Protein AF-A0AAV5RR58-F1 (afdb_monomer_lite)

Structure (mmCIF, N/CA/C/O backbone):
data_AF-A0AAV5RR58-F1
#
_entry.id   AF-A0AAV5RR58-F1
#
loop_
_atom_site.group_PDB
_atom_site.id
_atom_site.type_symbol
_atom_site.label_atom_id
_atom_site.label_alt_id
_atom_site.label_comp_id
_atom_site.label_asym_id
_atom_site.label_entity_id
_atom_site.label_seq_id
_atom_site.pdbx_PDB_ins_code
_atom_site.Cartn_x
_atom_site.Cartn_y
_atom_site.Cartn_z
_atom_site.occupancy
_atom_site.B_iso_or_equiv
_atom_site.auth_seq_id
_atom_site.auth_comp_id
_atom_site.auth_asym_id
_atom_site.auth_atom_id
_atom_site.pdbx_PDB_model_num
ATOM 1 N N . MET A 1 1 ? -20.859 5.911 73.378 1.00 44.25 1 MET A N 1
ATOM 2 C CA . MET A 1 1 ? -20.293 7.159 73.924 1.00 44.25 1 MET A CA 1
ATOM 3 C C . MET A 1 1 ? -18.840 6.902 74.269 1.00 44.25 1 MET A C 1
ATOM 5 O O . MET A 1 1 ? -18.623 6.194 75.236 1.00 44.25 1 MET A O 1
ATOM 9 N N . THR A 1 2 ? -17.913 7.385 73.439 1.00 45.56 2 THR A N 1
ATOM 10 C CA . THR A 1 2 ? -16.681 8.125 73.790 1.00 45.56 2 THR A CA 1
ATOM 11 C C . THR A 1 2 ? -15.851 8.282 72.516 1.00 45.56 2 THR A C 1
ATOM 13 O O . THR A 1 2 ? -15.498 7.319 71.843 1.00 45.56 2 THR A O 1
ATOM 16 N N . GLU A 1 3 ? -15.641 9.543 72.152 1.00 48.25 3 GLU A N 1
ATOM 17 C CA . GLU A 1 3 ? -14.734 10.018 71.114 1.00 48.25 3 GLU A CA 1
ATOM 18 C C . GLU A 1 3 ? -13.276 9.755 71.507 1.00 48.25 3 GLU A C 1
ATOM 20 O O . GLU A 1 3 ? -12.950 9.772 72.692 1.00 48.25 3 GLU A O 1
ATOM 25 N N . SER A 1 4 ? -12.381 9.644 70.523 1.00 57.78 4 SER A N 1
ATOM 26 C CA . SER A 1 4 ? -11.040 10.241 70.612 1.00 57.78 4 SER A CA 1
ATOM 27 C C . SER A 1 4 ? -10.448 10.442 69.218 1.00 57.78 4 SER A C 1
ATOM 29 O O . SER A 1 4 ? -10.191 9.502 68.471 1.00 57.78 4 SER A O 1
ATOM 31 N N . ARG A 1 5 ? -10.293 11.725 68.881 1.00 56.53 5 ARG A N 1
ATOM 32 C CA . ARG A 1 5 ? -9.492 12.288 67.791 1.00 56.53 5 ARG A CA 1
ATOM 33 C C . ARG A 1 5 ? -8.022 12.262 68.200 1.00 56.53 5 ARG A C 1
ATOM 35 O O . ARG A 1 5 ? -7.725 12.710 69.300 1.00 56.53 5 ARG A O 1
ATOM 42 N N . GLU A 1 6 ? -7.124 11.985 67.260 1.00 62.94 6 GLU A N 1
ATOM 43 C CA . GLU A 1 6 ? -5.776 12.559 67.295 1.00 62.94 6 GLU A CA 1
ATOM 44 C C . GLU A 1 6 ? -5.417 13.190 65.943 1.00 62.94 6 GLU A C 1
ATOM 46 O O . GLU A 1 6 ? -5.554 12.599 64.873 1.00 62.94 6 GLU A O 1
ATOM 51 N N . ARG A 1 7 ? -5.015 14.460 66.033 1.00 61.75 7 ARG A N 1
ATOM 52 C CA . ARG A 1 7 ? -4.395 15.300 65.007 1.00 61.75 7 ARG A CA 1
ATOM 53 C C . ARG A 1 7 ? -2.938 15.497 65.423 1.00 61.75 7 ARG A C 1
ATOM 55 O O . ARG A 1 7 ? -2.721 15.819 66.585 1.00 61.75 7 ARG A O 1
ATOM 62 N N . SER A 1 8 ? -2.002 15.473 64.477 1.00 52.66 8 SER A N 1
ATOM 63 C CA . SER A 1 8 ? -0.760 16.281 64.457 1.00 52.66 8 SER A CA 1
ATOM 64 C C . SER A 1 8 ? 0.171 15.762 63.353 1.00 52.66 8 SER A C 1
ATOM 66 O O . SER A 1 8 ? 0.048 14.622 62.929 1.00 52.66 8 SER A O 1
ATOM 68 N N . SER A 1 9 ? 1.189 16.469 62.872 1.00 55.12 9 SER A N 1
ATOM 69 C CA . SER A 1 9 ? 1.336 17.840 62.371 1.00 55.12 9 SER A CA 1
ATOM 70 C C . SER A 1 9 ? 2.718 17.881 61.697 1.00 55.12 9 SER A C 1
ATOM 72 O O . SER A 1 9 ? 3.673 17.396 62.292 1.00 55.12 9 SER A O 1
ATOM 74 N N . THR A 1 10 ? 2.808 18.474 60.502 1.00 48.25 10 THR A N 1
ATOM 75 C CA . THR A 1 10 ? 3.939 19.260 59.943 1.00 48.25 10 THR A CA 1
ATOM 76 C C . THR A 1 10 ? 5.404 18.857 60.200 1.00 48.25 10 THR A C 1
ATOM 78 O O . THR A 1 10 ? 5.875 18.924 61.333 1.00 48.25 10 THR A O 1
ATOM 81 N N . ARG A 1 11 ? 6.195 18.772 59.114 1.00 55.69 11 ARG A N 1
ATOM 82 C CA . ARG A 1 11 ? 7.375 19.649 58.940 1.00 55.69 11 ARG A CA 1
ATOM 83 C C . ARG A 1 11 ? 7.891 19.689 57.497 1.00 55.69 11 ARG A C 1
ATOM 85 O O . ARG A 1 11 ? 8.301 18.679 56.938 1.00 55.69 11 ARG A O 1
ATOM 92 N N . GLU A 1 12 ? 7.878 20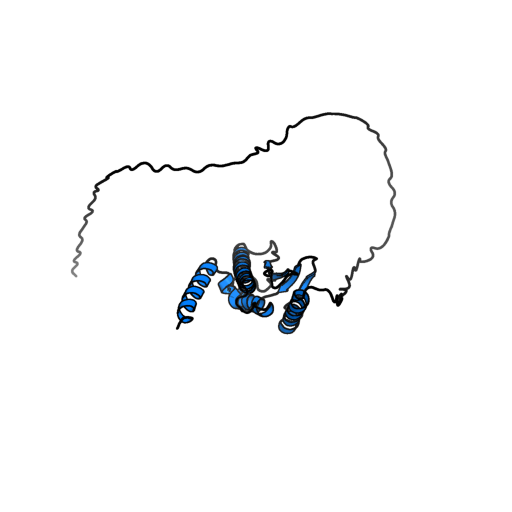.896 56.940 1.00 48.75 12 GLU A N 1
ATOM 93 C CA . GLU A 1 12 ? 8.693 21.328 55.806 1.00 48.75 12 GLU A CA 1
ATOM 94 C C . GLU A 1 12 ? 10.158 21.488 56.242 1.00 48.75 12 GLU A C 1
ATOM 96 O O . GLU A 1 12 ? 10.424 21.951 57.353 1.00 48.75 12 GLU A O 1
ATOM 101 N N . SER A 1 13 ? 11.090 21.178 55.336 1.00 55.53 13 SER A N 1
ATOM 102 C CA . SER A 1 13 ? 12.500 21.569 55.431 1.00 55.53 13 SER A CA 1
ATOM 103 C C . SER A 1 13 ? 13.017 21.939 54.042 1.00 55.53 13 SER A C 1
ATOM 105 O O . SER A 1 13 ? 13.174 21.096 53.163 1.00 55.53 13 SER A O 1
ATOM 107 N N . SER A 1 14 ? 13.260 23.231 53.872 1.00 52.03 14 SER A N 1
ATOM 108 C CA . SER A 1 14 ? 13.894 23.919 52.748 1.00 52.03 14 SER A CA 1
ATOM 109 C C . SER A 1 14 ? 15.436 23.904 52.820 1.00 52.03 14 SER A C 1
ATOM 111 O O . SER A 1 14 ? 16.006 23.556 53.850 1.00 52.03 14 SER A O 1
ATOM 113 N N . THR A 1 15 ? 16.071 24.446 51.764 1.00 47.41 15 THR A N 1
ATOM 114 C CA . THR A 1 15 ? 17.493 24.861 51.563 1.00 47.41 15 THR A CA 1
ATOM 115 C C . THR A 1 15 ? 18.412 23.806 50.913 1.00 47.41 15 THR A C 1
ATOM 117 O O . THR A 1 15 ? 18.610 22.727 51.448 1.00 47.41 15 THR A O 1
ATOM 120 N N . ALA A 1 16 ? 18.823 23.939 49.641 1.00 46.31 16 ALA A N 1
ATOM 121 C CA . ALA A 1 16 ? 19.716 24.913 48.977 1.00 46.31 16 ALA A CA 1
ATOM 122 C C . ALA A 1 16 ? 21.210 24.717 49.303 1.00 46.31 16 ALA A C 1
ATOM 124 O O . ALA A 1 16 ? 21.624 25.093 50.392 1.00 46.31 16 ALA A O 1
ATOM 125 N N . ASN A 1 17 ? 22.030 24.239 48.343 1.00 40.16 17 ASN A N 1
ATOM 126 C CA . ASN A 1 17 ? 23.371 24.802 48.095 1.00 40.16 17 ASN A CA 1
ATOM 127 C C . ASN A 1 17 ? 24.117 24.254 46.855 1.00 40.16 17 ASN A C 1
ATOM 129 O O . ASN A 1 17 ? 24.050 23.070 46.544 1.00 40.16 17 ASN A O 1
ATOM 133 N N . ARG A 1 18 ? 24.977 25.140 46.328 1.00 48.28 18 ARG A N 1
ATOM 134 C CA . ARG A 1 18 ? 26.243 24.938 45.588 1.00 48.28 18 ARG A CA 1
ATOM 135 C C . ARG A 1 18 ? 26.245 24.793 44.062 1.00 48.28 18 ARG A C 1
ATOM 137 O O . ARG A 1 18 ? 26.357 23.720 43.484 1.00 48.28 18 ARG A O 1
ATOM 144 N N . GLN A 1 19 ? 26.351 25.978 43.456 1.00 48.28 19 GLN A N 1
ATOM 145 C CA . GLN A 1 19 ? 27.223 26.294 42.322 1.00 48.28 19 GLN A CA 1
ATOM 146 C C . GLN A 1 19 ? 28.625 25.663 42.445 1.00 48.28 19 GLN A C 1
ATOM 148 O O . GLN A 1 19 ? 29.231 25.722 43.519 1.00 48.28 19 GLN A O 1
ATOM 153 N N . ARG A 1 20 ? 29.201 25.227 41.315 1.00 53.69 20 ARG A N 1
ATOM 154 C CA . ARG A 1 20 ? 30.604 25.515 40.970 1.00 53.69 20 ARG A CA 1
ATOM 155 C C . ARG A 1 20 ? 30.875 25.371 39.467 1.00 53.69 20 ARG A C 1
ATOM 157 O O . ARG A 1 20 ? 30.468 24.419 38.817 1.00 53.69 20 ARG A O 1
ATOM 164 N N . SER A 1 21 ? 31.560 26.393 38.981 1.00 50.38 21 SER A N 1
ATOM 165 C CA . SER A 1 21 ? 32.119 26.686 37.663 1.00 50.38 21 SER A CA 1
ATOM 166 C C . SER A 1 21 ? 33.234 25.737 37.209 1.00 50.38 21 SER A C 1
ATOM 168 O O . SER A 1 21 ? 34.009 25.279 38.046 1.00 50.38 21 SER A O 1
ATOM 170 N N . SER A 1 22 ? 33.456 25.610 35.898 1.00 50.28 22 SER A N 1
ATOM 171 C CA . SER A 1 22 ? 34.740 25.992 35.271 1.00 50.28 22 SER A CA 1
ATOM 172 C C . SER A 1 22 ? 34.721 25.855 33.744 1.00 50.28 22 SER A C 1
ATOM 174 O O . SER A 1 22 ? 34.040 25.024 33.156 1.00 50.28 22 SER A O 1
ATOM 176 N N . THR A 1 23 ? 35.464 26.777 33.150 1.00 44.88 23 THR A N 1
ATOM 177 C CA . THR A 1 23 ? 35.796 27.047 31.753 1.00 44.88 23 THR A CA 1
ATOM 178 C C . THR A 1 23 ? 36.814 26.062 31.177 1.00 44.88 23 THR A C 1
ATOM 180 O O . THR A 1 23 ? 37.750 25.697 31.886 1.00 44.88 23 THR A O 1
ATOM 183 N N . ALA A 1 24 ? 36.736 25.766 29.877 1.00 46.47 24 ALA A N 1
ATOM 184 C CA . ALA A 1 24 ? 37.901 25.374 29.079 1.00 46.47 24 ALA A CA 1
ATOM 185 C C . ALA A 1 24 ? 37.709 25.754 27.602 1.00 46.47 24 ALA A C 1
ATOM 187 O O . ALA A 1 24 ? 36.652 25.533 27.011 1.00 46.47 24 ALA A O 1
ATOM 188 N N . SER A 1 25 ? 38.751 26.375 27.068 1.00 45.69 25 SER A N 1
ATOM 189 C CA . SER A 1 25 ? 38.952 26.914 25.729 1.00 45.69 25 SER A CA 1
ATOM 190 C C . SER A 1 25 ? 39.713 25.940 24.815 1.00 45.69 25 SER A C 1
ATOM 192 O O . SER A 1 25 ? 40.318 24.983 25.285 1.00 45.69 25 SER A O 1
ATOM 194 N N . ASP A 1 26 ? 39.715 26.287 23.524 1.00 36.78 26 ASP A N 1
ATOM 195 C CA . ASP A 1 26 ? 40.666 25.924 22.461 1.00 36.78 26 ASP A CA 1
ATOM 196 C C . ASP A 1 26 ? 40.743 24.486 21.921 1.00 36.78 26 ASP A C 1
ATOM 198 O O . ASP A 1 26 ? 41.307 23.578 22.521 1.00 36.78 26 ASP A O 1
ATOM 202 N N . ALA A 1 27 ? 40.350 24.356 20.647 1.00 47.09 27 ALA A N 1
ATOM 203 C CA . ALA A 1 27 ? 41.128 23.622 19.653 1.00 47.09 27 ALA A CA 1
ATOM 204 C C . ALA A 1 27 ? 40.887 24.216 18.254 1.00 47.09 27 ALA A C 1
ATOM 206 O O . ALA A 1 27 ? 39.759 24.307 17.770 1.00 47.09 27 ALA A O 1
ATOM 207 N N . SER A 1 28 ? 41.981 24.622 17.615 1.00 43.97 28 SER A N 1
ATOM 208 C CA . SER A 1 28 ? 42.080 25.096 16.237 1.00 43.97 28 SER A CA 1
ATOM 209 C C . SER A 1 28 ? 42.733 24.023 15.353 1.00 43.97 28 SER A C 1
ATOM 211 O O . SER A 1 28 ? 43.618 23.304 15.808 1.00 43.97 28 SER A O 1
ATOM 213 N N . SER A 1 29 ? 42.281 23.902 14.098 1.00 47.25 29 SER A N 1
ATOM 214 C CA . SER A 1 29 ? 43.011 23.454 12.879 1.00 47.25 29 SER A CA 1
ATOM 215 C C . SER A 1 29 ? 41.972 23.141 11.784 1.00 47.25 29 SER A C 1
ATOM 217 O O . SER A 1 29 ? 41.074 22.333 11.974 1.00 47.25 29 SER A O 1
ATOM 219 N N . SER A 1 30 ? 41.795 24.010 10.785 1.00 40.06 30 SER A N 1
ATOM 220 C CA . SER A 1 30 ? 42.510 24.099 9.497 1.00 40.06 30 SER A CA 1
ATOM 221 C C . SER A 1 30 ? 42.122 23.025 8.458 1.00 40.06 30 SER A C 1
ATOM 223 O O . SER A 1 30 ? 42.475 21.858 8.552 1.00 40.06 30 SER A O 1
ATOM 225 N N . SER A 1 31 ? 41.426 23.452 7.397 1.00 42.78 31 SER A N 1
ATOM 226 C CA . SER A 1 31 ? 41.785 23.143 6.000 1.00 42.78 31 SER A CA 1
ATOM 227 C C . SER A 1 31 ? 40.909 23.928 5.007 1.00 42.78 31 SER A C 1
ATOM 229 O O . SER A 1 31 ? 39.700 23.764 4.894 1.00 42.78 31 SER A O 1
ATOM 231 N N . THR A 1 32 ? 41.572 24.880 4.353 1.00 38.69 32 THR A N 1
ATOM 232 C CA . THR A 1 32 ? 41.545 25.188 2.914 1.00 38.69 32 THR A CA 1
ATOM 233 C C . THR A 1 32 ? 40.393 24.679 2.033 1.00 38.69 32 THR A C 1
ATOM 235 O O . THR A 1 32 ? 40.293 23.492 1.749 1.00 38.69 32 THR A O 1
ATOM 238 N N . GLY A 1 33 ? 39.737 25.629 1.350 1.00 32.91 33 GLY A N 1
ATOM 239 C CA . GLY A 1 33 ? 39.746 25.601 -0.118 1.00 32.91 33 GLY A CA 1
ATOM 240 C C . GLY A 1 33 ? 38.416 25.778 -0.859 1.00 32.91 33 GLY A C 1
ATOM 241 O O . GLY A 1 33 ? 37.637 24.847 -0.981 1.00 32.91 33 GLY A O 1
ATOM 242 N N . SER A 1 34 ? 38.318 26.926 -1.542 1.00 37.75 34 SER A N 1
ATOM 243 C CA . SER A 1 34 ? 37.667 27.125 -2.850 1.00 37.75 34 SER A CA 1
ATOM 244 C C . SER A 1 34 ? 36.149 27.364 -2.922 1.00 37.75 34 SER A C 1
ATOM 246 O O . SER A 1 34 ? 35.330 26.501 -2.639 1.00 37.75 34 SER A O 1
ATOM 248 N N . GLY A 1 35 ? 35.792 28.506 -3.529 1.00 38.56 35 GLY A N 1
ATOM 249 C CA . GLY A 1 35 ? 34.927 28.411 -4.708 1.00 38.56 35 GLY A CA 1
ATOM 250 C C . GLY A 1 35 ? 33.599 29.170 -4.710 1.00 38.56 35 GLY A C 1
ATOM 251 O O . GLY A 1 35 ? 32.546 28.560 -4.733 1.00 38.56 35 GLY A O 1
ATOM 252 N N . SER A 1 36 ? 33.678 30.490 -4.894 1.00 38.81 36 SER A N 1
ATOM 253 C CA . SER A 1 36 ? 33.000 31.208 -5.993 1.00 38.81 36 SER A CA 1
ATOM 254 C C . SER A 1 36 ? 31.451 31.316 -6.057 1.00 38.81 36 SER A C 1
ATOM 256 O O . SER A 1 36 ? 30.705 30.348 -6.108 1.00 38.81 36 SER A O 1
ATOM 258 N N . ARG A 1 37 ? 31.031 32.566 -6.330 1.00 45.88 37 ARG A N 1
ATOM 259 C CA . ARG A 1 37 ? 29.791 33.039 -7.001 1.00 45.88 37 ARG A CA 1
ATOM 260 C C . ARG A 1 37 ? 28.568 33.368 -6.138 1.00 45.88 37 ARG A C 1
ATOM 262 O O . ARG A 1 37 ? 27.539 32.701 -6.151 1.00 45.88 37 ARG A O 1
ATOM 269 N N . ARG A 1 38 ? 28.633 34.581 -5.572 1.00 45.09 38 ARG A N 1
ATOM 270 C CA . ARG A 1 38 ? 27.482 35.487 -5.408 1.00 45.09 38 ARG A CA 1
ATOM 271 C C . ARG A 1 38 ? 26.727 35.617 -6.738 1.00 45.09 38 ARG A C 1
ATOM 273 O O . ARG A 1 38 ? 27.297 36.092 -7.719 1.00 45.09 38 ARG A O 1
ATOM 280 N N . ARG A 1 39 ? 25.441 35.262 -6.759 1.00 45.53 39 ARG A N 1
ATOM 281 C CA . ARG A 1 39 ? 24.518 35.615 -7.844 1.00 45.53 39 ARG A CA 1
ATOM 282 C C . ARG A 1 39 ? 23.528 36.650 -7.320 1.00 45.53 39 ARG A C 1
ATOM 284 O O . ARG A 1 39 ? 22.530 36.315 -6.694 1.00 45.53 39 ARG A O 1
ATOM 291 N N . THR A 1 40 ? 23.843 37.916 -7.562 1.00 43.72 40 THR A N 1
ATOM 292 C CA . THR A 1 40 ? 22.912 39.038 -7.463 1.00 43.72 40 THR A CA 1
ATOM 293 C C . THR A 1 40 ? 22.027 39.053 -8.712 1.00 43.72 40 THR A C 1
ATOM 295 O O . THR A 1 40 ? 22.502 39.046 -9.844 1.00 43.72 40 THR A O 1
ATOM 298 N N . GLY A 1 41 ? 20.716 39.062 -8.513 1.00 42.72 41 GLY A N 1
ATOM 299 C CA . GLY A 1 41 ? 19.715 39.370 -9.531 1.00 42.72 41 GLY A CA 1
ATOM 300 C C . GLY A 1 41 ? 18.576 40.103 -8.827 1.00 42.72 41 GLY A C 1
ATOM 301 O O . GLY A 1 41 ? 18.299 39.820 -7.672 1.00 42.72 41 GLY A O 1
ATOM 302 N N . ARG A 1 42 ? 17.882 41.073 -9.408 1.00 44.31 42 ARG A N 1
ATOM 303 C CA . ARG A 1 42 ? 17.919 41.664 -10.743 1.00 44.31 42 ARG A CA 1
ATOM 304 C C . ARG A 1 42 ? 17.202 43.008 -10.584 1.00 44.31 42 ARG A C 1
ATOM 306 O O . ARG A 1 42 ? 16.157 43.087 -9.943 1.00 44.31 42 ARG A O 1
ATOM 313 N N . THR A 1 43 ? 17.801 44.059 -11.115 1.00 43.31 43 THR A N 1
ATOM 314 C CA . THR A 1 43 ? 17.331 45.442 -11.059 1.00 43.31 43 THR A CA 1
ATOM 315 C C . THR A 1 43 ? 16.034 45.648 -11.847 1.00 43.31 43 THR A C 1
ATOM 317 O O . THR A 1 43 ? 15.870 45.160 -12.964 1.00 43.31 43 THR A O 1
ATOM 320 N N . ARG A 1 44 ? 15.124 46.420 -11.239 1.00 48.44 44 ARG A N 1
ATOM 321 C CA . ARG A 1 44 ? 13.991 47.113 -11.867 1.00 48.44 44 ARG A CA 1
ATOM 322 C C . ARG A 1 44 ? 14.499 48.215 -12.808 1.00 48.44 44 ARG A C 1
ATOM 324 O O . ARG A 1 44 ? 15.393 48.953 -12.408 1.00 48.44 44 ARG A O 1
ATOM 331 N N . ARG A 1 45 ? 13.876 48.362 -13.984 1.00 46.50 45 ARG A N 1
ATOM 332 C CA . ARG A 1 45 ? 13.735 49.577 -14.835 1.00 46.50 45 ARG A CA 1
ATOM 333 C C . ARG A 1 45 ? 12.778 49.190 -15.979 1.00 46.50 45 ARG A C 1
ATOM 335 O O . ARG A 1 45 ? 13.032 48.197 -16.645 1.00 46.50 45 ARG A O 1
ATOM 342 N N . SER A 1 46 ? 11.532 49.663 -16.030 1.00 53.06 46 SER A N 1
ATOM 343 C CA . SER A 1 46 ? 11.025 50.984 -16.455 1.00 53.06 46 SER A CA 1
ATOM 344 C C . SER A 1 46 ? 11.291 51.341 -17.929 1.00 53.06 46 SER A C 1
ATOM 346 O O . SER A 1 46 ? 12.438 51.511 -18.332 1.00 53.06 46 SER A O 1
ATOM 348 N N . ARG A 1 47 ? 10.191 51.472 -18.694 1.00 48.78 47 ARG A N 1
ATOM 349 C CA . ARG A 1 47 ? 9.881 52.412 -19.806 1.00 48.78 47 ARG A CA 1
ATOM 350 C C . ARG A 1 47 ? 8.691 51.830 -20.595 1.00 48.78 47 ARG A C 1
ATOM 352 O O . ARG A 1 47 ? 8.788 50.724 -21.098 1.00 48.78 47 ARG A O 1
ATOM 359 N N . ALA A 1 48 ? 7.477 52.364 -20.463 1.00 41.16 48 ALA A N 1
ATOM 360 C CA . ALA A 1 48 ? 6.945 53.617 -21.019 1.00 41.16 48 ALA A CA 1
ATOM 361 C C . ALA A 1 48 ? 6.459 53.482 -22.479 1.00 41.16 48 ALA A C 1
ATOM 363 O O . ALA A 1 48 ? 7.266 53.441 -23.398 1.00 41.16 48 ALA A O 1
ATOM 364 N N . GLY A 1 49 ? 5.126 53.515 -22.628 1.00 39.06 49 GLY A N 1
ATOM 365 C CA . GLY A 1 49 ? 4.401 54.263 -23.663 1.00 39.06 49 GLY A CA 1
ATOM 366 C C . GLY A 1 49 ? 4.135 53.589 -25.012 1.00 39.06 49 GLY A C 1
ATOM 367 O O . GLY A 1 49 ? 5.051 53.448 -25.809 1.00 39.06 49 GLY A O 1
ATOM 368 N N . LYS A 1 50 ? 2.853 53.367 -25.348 1.00 49.25 50 LYS A N 1
ATOM 369 C CA . LYS A 1 50 ? 2.165 54.171 -26.381 1.00 49.25 50 LYS A CA 1
ATOM 370 C C . LYS A 1 50 ? 0.656 53.904 -26.444 1.00 49.25 50 LYS A C 1
ATOM 372 O O . LYS A 1 50 ? 0.184 52.805 -26.188 1.00 49.25 50 LYS A O 1
ATOM 377 N N . GLN A 1 51 ? -0.048 54.987 -26.752 1.00 42.88 51 GLN A N 1
ATOM 378 C CA . GLN A 1 51 ? -1.489 55.188 -26.866 1.00 42.88 51 GLN A CA 1
ATOM 379 C C . GLN A 1 51 ? -2.100 54.492 -28.092 1.00 42.88 51 GLN A C 1
ATOM 381 O O . GLN A 1 51 ? -1.401 54.243 -29.072 1.00 42.88 51 GLN A O 1
ATOM 386 N N . GLY A 1 52 ? -3.426 54.329 -28.082 1.00 39.41 52 GLY A N 1
ATOM 387 C CA . GLY A 1 52 ? -4.220 54.154 -29.301 1.00 39.41 52 GLY A CA 1
ATOM 388 C C . GLY A 1 52 ? -5.604 53.577 -29.028 1.00 39.41 52 GLY A C 1
ATOM 389 O O . GLY A 1 52 ? -5.766 52.364 -29.019 1.00 39.41 52 GLY A O 1
ATOM 390 N N . GLY A 1 53 ? -6.593 54.438 -28.784 1.00 39.47 53 GLY A N 1
ATOM 391 C CA . GLY A 1 53 ? -7.996 54.034 -28.689 1.00 39.47 53 GLY A CA 1
ATOM 392 C C . GLY A 1 53 ? -8.641 53.778 -30.053 1.00 39.47 53 GLY A C 1
ATOM 393 O O . GLY A 1 53 ? -8.134 54.243 -31.072 1.00 39.47 53 GLY A O 1
ATOM 394 N N . LYS A 1 54 ? -9.792 53.095 -30.052 1.00 45.34 54 LYS A N 1
ATOM 395 C CA . LYS A 1 54 ? -10.972 53.439 -30.862 1.00 45.34 54 LYS A CA 1
ATOM 396 C C . LYS A 1 54 ? -12.175 52.558 -30.506 1.00 45.34 54 LYS A C 1
ATOM 398 O O . LYS A 1 54 ? -12.057 51.368 -30.246 1.00 45.34 54 LYS A O 1
ATOM 403 N N . SER A 1 55 ? -13.306 53.243 -30.480 1.00 44.47 55 SER A N 1
ATOM 404 C CA . SER A 1 55 ? -14.698 52.852 -30.281 1.00 44.47 55 SER A CA 1
ATOM 405 C C . SER A 1 55 ? -15.296 52.007 -31.417 1.00 44.47 55 SER A C 1
ATOM 407 O O . SER A 1 55 ? -14.831 52.084 -32.551 1.00 44.47 55 SER A O 1
ATOM 409 N N . GLY A 1 56 ? -16.407 51.323 -31.117 1.00 44.03 56 GLY A N 1
ATOM 410 C CA . GLY A 1 56 ? -17.361 50.733 -32.072 1.00 44.03 56 GLY A CA 1
ATOM 411 C C . GLY A 1 56 ? -18.168 49.626 -31.383 1.00 44.03 56 GLY A C 1
ATOM 412 O O . GLY A 1 56 ? -17.665 48.526 -31.218 1.00 44.03 56 GLY A O 1
ATOM 413 N N . GLU A 1 57 ? -19.238 49.925 -30.644 1.00 44.22 57 GLU A N 1
ATOM 414 C CA . GLU A 1 57 ? -20.638 50.064 -31.094 1.00 44.22 57 GLU A CA 1
ATOM 415 C C . GLU A 1 57 ? -21.227 48.872 -31.889 1.00 44.22 57 GLU A C 1
ATOM 417 O O . GLU A 1 57 ? -20.819 48.590 -33.008 1.00 44.22 57 GLU A O 1
ATOM 422 N N . ARG A 1 58 ? -22.302 48.313 -31.300 1.00 43.38 58 ARG A N 1
ATOM 423 C CA . ARG A 1 58 ? -23.489 47.645 -31.885 1.00 43.38 58 ARG A CA 1
ATOM 424 C C . ARG A 1 58 ? -23.368 46.249 -32.507 1.00 43.38 58 ARG A C 1
ATOM 426 O O . ARG A 1 58 ? -22.627 46.008 -33.448 1.00 43.38 58 ARG A O 1
ATOM 433 N N . GLY A 1 59 ? -24.283 45.372 -32.077 1.00 39.72 59 GLY A N 1
ATOM 434 C CA . GLY A 1 59 ? -24.632 44.160 -32.820 1.00 39.72 59 GLY A CA 1
ATOM 435 C C . GLY A 1 59 ? -25.507 43.166 -32.064 1.00 39.72 59 GLY A C 1
ATOM 436 O O . GLY A 1 59 ? -25.093 42.033 -31.859 1.00 39.72 59 GLY A O 1
ATOM 437 N N . ASN A 1 60 ? -26.707 43.580 -31.651 1.00 48.50 60 ASN A N 1
ATOM 438 C CA . ASN A 1 60 ? -27.748 42.684 -31.146 1.00 48.50 60 ASN A CA 1
ATOM 439 C C . ASN A 1 60 ? -28.315 41.861 -32.320 1.00 48.50 60 ASN A C 1
ATOM 441 O O . ASN A 1 60 ? -28.836 42.454 -33.266 1.00 48.50 60 ASN A O 1
ATOM 445 N N . ARG A 1 61 ? -28.218 40.527 -32.279 1.00 51.75 61 ARG A N 1
ATOM 446 C CA . ARG A 1 61 ? -29.058 39.623 -33.081 1.00 51.75 61 ARG A CA 1
ATOM 447 C C . ARG A 1 61 ? -29.374 38.367 -32.282 1.00 51.75 61 ARG A C 1
ATOM 449 O O . ARG A 1 61 ? -28.519 37.512 -32.070 1.00 51.75 61 ARG A O 1
ATOM 456 N N . GLU A 1 62 ? -30.635 38.296 -31.882 1.00 51.38 62 GLU A N 1
ATOM 457 C CA . GLU A 1 62 ? -31.352 37.079 -31.534 1.00 51.38 62 GLU A CA 1
ATOM 458 C C . GLU A 1 62 ? -31.173 36.041 -32.649 1.00 51.38 62 GLU A C 1
ATOM 460 O O . GLU A 1 62 ? -31.343 36.343 -33.834 1.00 51.38 62 GLU A O 1
ATOM 465 N N . ARG A 1 63 ? -30.825 34.809 -32.272 1.00 54.12 63 ARG A N 1
ATOM 466 C CA . ARG A 1 63 ? -31.082 33.632 -33.097 1.00 54.12 63 ARG A CA 1
ATOM 467 C C . ARG A 1 63 ? -31.546 32.482 -32.222 1.00 54.12 63 ARG A C 1
ATOM 469 O O . ARG A 1 63 ? -30.911 32.113 -31.238 1.00 54.12 63 ARG A O 1
ATOM 476 N N . GLU A 1 64 ? -32.699 31.991 -32.633 1.00 42.12 64 GLU A N 1
ATOM 477 C CA . GLU A 1 64 ? -33.507 30.927 -32.079 1.00 42.12 64 GLU A CA 1
ATOM 478 C C . GLU A 1 64 ? -32.782 29.574 -32.033 1.00 42.12 64 GLU A C 1
ATOM 480 O O . GLU A 1 64 ? -31.959 29.246 -32.886 1.00 42.12 64 GLU A O 1
ATOM 485 N N . GLY A 1 65 ? -33.163 28.783 -31.026 1.00 50.06 65 GLY A N 1
ATOM 486 C CA . GLY A 1 65 ? -33.471 27.357 -31.143 1.00 50.06 65 GLY A CA 1
ATOM 487 C C . GLY A 1 65 ? -32.498 26.447 -31.895 1.00 50.06 65 GLY A C 1
ATOM 488 O O . GLY A 1 65 ? -32.699 26.152 -33.067 1.00 50.06 65 GLY A O 1
ATOM 489 N N . ALA A 1 66 ? -31.568 25.832 -31.162 1.00 49.28 66 ALA A N 1
ATOM 490 C CA . ALA A 1 66 ? -31.039 24.518 -31.526 1.00 49.28 66 ALA A CA 1
ATOM 491 C C . ALA A 1 66 ? -30.950 23.627 -30.269 1.00 49.28 66 ALA A C 1
ATOM 493 O O . ALA A 1 66 ? -30.377 24.054 -29.260 1.00 49.28 66 ALA A O 1
ATOM 494 N N . PRO A 1 67 ? -31.531 22.412 -30.277 1.00 49.88 67 PRO A N 1
ATOM 495 C CA . PRO A 1 67 ? -31.553 21.544 -29.107 1.00 49.88 67 PRO A CA 1
ATOM 496 C C . PRO A 1 67 ? -30.149 21.028 -28.764 1.00 49.88 67 PRO A C 1
ATOM 498 O O . PRO A 1 67 ? -29.396 20.567 -29.622 1.00 49.88 67 PRO A O 1
ATOM 501 N N . LYS A 1 68 ? -29.812 21.094 -27.470 1.00 47.44 68 LYS A N 1
ATOM 502 C CA . LYS A 1 68 ? -28.589 20.539 -26.878 1.00 47.44 68 LYS A CA 1
ATOM 503 C C . LYS A 1 68 ? -28.516 19.032 -27.142 1.00 47.44 68 LYS A C 1
ATOM 505 O O . LYS A 1 68 ? -29.224 18.258 -26.503 1.00 47.44 68 LYS A O 1
ATOM 510 N N . ALA A 1 69 ? -27.614 18.615 -28.026 1.00 49.50 69 ALA A N 1
ATOM 511 C CA . ALA A 1 69 ? -27.182 17.226 -28.100 1.00 49.50 69 ALA A CA 1
ATOM 512 C C . ALA A 1 69 ? -26.475 16.844 -26.781 1.00 49.50 69 ALA A C 1
ATOM 514 O O . ALA A 1 69 ? -25.590 17.584 -26.330 1.00 49.50 69 ALA A O 1
ATOM 515 N N . PRO A 1 70 ? -26.827 15.721 -26.131 1.00 49.47 70 PRO A N 1
ATOM 516 C CA . PRO A 1 70 ? -26.085 15.252 -24.975 1.00 49.47 70 PRO A CA 1
ATOM 517 C C . PRO A 1 70 ? -24.712 14.774 -25.448 1.00 49.47 70 PRO A C 1
ATOM 519 O O . PRO A 1 70 ? -24.587 13.841 -26.239 1.00 49.47 70 PRO A O 1
ATOM 522 N N . ASN A 1 71 ? -23.675 15.442 -24.951 1.00 43.75 71 ASN A N 1
ATOM 523 C CA . ASN A 1 71 ? -22.275 15.146 -25.214 1.00 43.75 71 ASN A CA 1
ATOM 524 C C . ASN A 1 71 ? -21.883 13.848 -24.480 1.00 43.75 71 ASN A C 1
ATOM 526 O O . ASN A 1 71 ? -21.183 13.857 -23.467 1.00 43.75 71 ASN A O 1
ATOM 530 N N . ALA A 1 72 ? -22.393 12.714 -24.961 1.00 49.28 72 ALA A N 1
ATOM 531 C CA . ALA A 1 72 ? -22.013 11.384 -24.519 1.00 49.28 72 ALA A CA 1
ATOM 532 C C . ALA A 1 72 ? -20.648 11.038 -25.126 1.00 49.28 72 ALA A C 1
ATOM 534 O O . ALA A 1 72 ? -20.528 10.215 -26.030 1.00 49.28 72 ALA A O 1
ATOM 535 N N . SER A 1 73 ? -19.593 11.664 -24.600 1.00 46.31 73 SER A N 1
ATOM 536 C CA . SER A 1 73 ? -18.225 11.180 -24.784 1.00 46.31 73 SER A CA 1
ATOM 537 C C . SER A 1 73 ? -18.052 9.893 -23.974 1.00 46.31 73 SER A C 1
ATOM 539 O O . SER A 1 73 ? -17.445 9.845 -22.903 1.00 46.31 73 SER A O 1
ATOM 541 N N . ARG A 1 74 ? -18.637 8.807 -24.486 1.00 48.50 74 ARG A N 1
ATOM 542 C CA . ARG A 1 74 ? -18.326 7.446 -24.065 1.00 48.50 74 ARG A CA 1
ATOM 543 C C . ARG A 1 74 ? -16.888 7.204 -24.513 1.00 48.50 74 ARG A C 1
ATOM 545 O O . ARG A 1 74 ? -16.623 6.826 -25.647 1.00 48.50 74 ARG A O 1
ATOM 552 N N . LYS A 1 75 ? -15.947 7.557 -23.638 1.00 48.88 75 LYS A N 1
ATOM 553 C CA . LYS A 1 75 ? -14.518 7.335 -23.826 1.00 48.88 75 LYS A CA 1
ATOM 554 C C . LYS A 1 75 ? -14.313 5.825 -23.835 1.00 48.88 75 LYS A C 1
ATOM 556 O O . LYS A 1 75 ? -14.180 5.210 -22.779 1.00 48.88 75 LYS A O 1
ATOM 561 N N . GLU A 1 76 ? -14.384 5.232 -25.024 1.00 40.25 76 GLU A N 1
ATOM 562 C CA . GLU A 1 76 ? -13.996 3.849 -25.246 1.00 40.25 76 GLU A CA 1
ATOM 563 C C . GLU A 1 76 ? -12.594 3.665 -24.677 1.00 40.25 76 GLU A C 1
ATOM 565 O O . GLU A 1 76 ? -11.622 4.309 -25.085 1.00 40.25 76 GLU A O 1
ATOM 570 N N . VAL A 1 77 ? -12.512 2.806 -23.668 1.00 46.53 77 VAL A N 1
ATOM 571 C CA . VAL A 1 77 ? -11.254 2.307 -23.141 1.00 46.53 77 VAL A CA 1
ATOM 572 C C . VAL A 1 77 ? -10.664 1.440 -24.246 1.00 46.53 77 VAL A C 1
ATOM 574 O O . VAL A 1 77 ? -10.931 0.245 -24.317 1.00 46.53 77 VAL A O 1
ATOM 577 N N . ARG A 1 78 ? -9.871 2.047 -25.135 1.00 39.03 78 ARG A N 1
ATOM 578 C CA . ARG A 1 78 ? -8.940 1.293 -25.971 1.00 39.03 78 ARG A CA 1
ATOM 579 C C . ARG A 1 78 ? -7.952 0.615 -25.030 1.00 39.03 78 ARG A C 1
ATOM 581 O O . ARG A 1 78 ? -7.017 1.240 -24.530 1.00 39.03 78 ARG A O 1
ATOM 588 N N . VAL A 1 79 ? -8.194 -0.664 -24.765 1.00 46.06 79 VAL A N 1
ATOM 589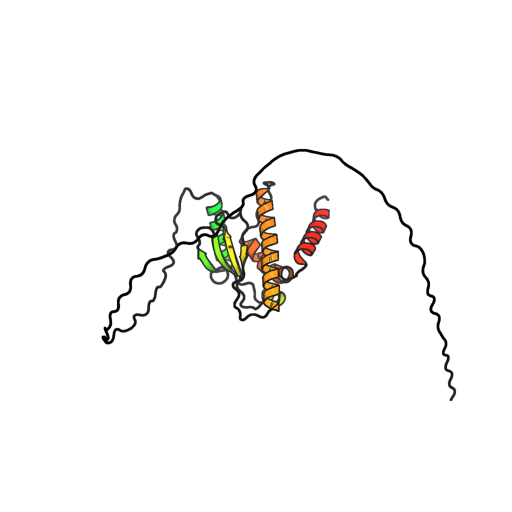 C CA . VAL A 1 79 ? -7.193 -1.585 -24.236 1.00 46.06 79 VAL A CA 1
ATOM 590 C C . VAL A 1 79 ? -6.160 -1.743 -25.350 1.00 46.06 79 VAL A C 1
ATOM 592 O O . VAL A 1 79 ? -6.314 -2.572 -26.239 1.00 46.06 79 VAL A O 1
ATOM 595 N N . TYR A 1 80 ? -5.147 -0.874 -25.362 1.00 42.41 80 TYR A N 1
ATOM 596 C CA . TYR A 1 80 ? -3.974 -1.057 -26.211 1.00 42.41 80 TYR A CA 1
ATOM 597 C C . TYR A 1 80 ? -3.180 -2.240 -25.647 1.00 42.41 80 TYR A C 1
ATOM 599 O O . TYR A 1 80 ? -2.334 -2.079 -24.771 1.00 42.41 80 TYR A O 1
ATOM 607 N N . GLY A 1 81 ? -3.506 -3.442 -26.122 1.00 46.34 81 GLY A N 1
ATOM 608 C CA . GLY A 1 81 ? -2.606 -4.588 -26.101 1.00 46.34 81 GLY A CA 1
ATOM 609 C C . GLY A 1 81 ? -1.577 -4.404 -27.210 1.00 46.34 81 GLY A C 1
ATOM 610 O O . GLY A 1 81 ? -1.722 -4.973 -28.283 1.00 46.34 81 GLY A O 1
ATOM 611 N N . GLY A 1 82 ? -0.600 -3.527 -26.984 1.00 39.09 82 GLY A N 1
ATOM 612 C CA . GLY A 1 82 ? 0.585 -3.419 -27.828 1.00 39.09 82 GLY A CA 1
ATOM 613 C C . GLY A 1 82 ? 1.690 -4.256 -27.206 1.00 39.09 82 GLY A C 1
ATOM 614 O O . GLY A 1 82 ? 2.300 -3.828 -26.230 1.00 39.09 82 GLY A O 1
ATOM 615 N N . SER A 1 83 ? 1.903 -5.459 -27.732 1.00 44.56 83 SER A N 1
ATOM 616 C CA . SER A 1 83 ? 3.104 -6.254 -27.494 1.00 44.56 83 SER A CA 1
ATOM 617 C C . SER A 1 83 ? 4.274 -5.571 -28.201 1.00 44.56 83 SER A C 1
ATOM 619 O O . SER A 1 83 ? 4.568 -5.868 -29.356 1.00 44.56 83 SER A O 1
ATOM 621 N N . ASP A 1 84 ? 4.876 -4.595 -27.528 1.00 41.94 84 ASP A N 1
ATOM 622 C CA . ASP A 1 84 ? 6.120 -3.970 -27.962 1.00 41.94 84 ASP A CA 1
ATOM 623 C C . ASP A 1 84 ? 7.269 -4.871 -27.489 1.00 41.94 84 ASP A C 1
ATOM 625 O O . ASP A 1 84 ? 7.563 -4.964 -26.295 1.00 41.94 84 ASP A O 1
ATOM 629 N N . GLU A 1 85 ? 7.878 -5.596 -28.425 1.00 49.91 85 GLU A N 1
ATOM 630 C CA . GLU A 1 85 ? 8.924 -6.606 -28.187 1.00 49.91 85 GLU A CA 1
ATOM 631 C C . GLU A 1 85 ? 10.227 -6.003 -27.613 1.00 49.91 85 GLU A C 1
ATOM 633 O O . GLU A 1 85 ? 11.132 -6.724 -27.203 1.00 49.91 85 GLU A O 1
ATOM 638 N N . SER A 1 86 ? 10.312 -4.669 -27.518 1.00 51.81 86 SER A N 1
ATOM 639 C CA . SER A 1 86 ? 11.415 -3.925 -26.898 1.00 51.81 86 SER A CA 1
ATOM 640 C C . SER A 1 86 ? 11.095 -3.376 -25.504 1.00 51.81 86 SER A C 1
ATOM 642 O O . SER A 1 86 ? 11.842 -2.539 -24.983 1.00 51.81 86 SER A O 1
ATOM 644 N N . ALA A 1 87 ? 9.965 -3.755 -24.903 1.00 56.16 87 ALA A N 1
ATOM 645 C CA . ALA A 1 87 ? 9.605 -3.250 -23.588 1.00 56.16 87 ALA A CA 1
ATOM 646 C C . ALA A 1 87 ? 10.625 -3.747 -22.539 1.00 56.16 87 ALA A C 1
ATOM 648 O O . ALA A 1 87 ? 10.962 -4.933 -22.516 1.00 56.16 87 ALA A O 1
ATOM 649 N N . PRO A 1 88 ? 11.150 -2.868 -21.662 1.00 60.16 88 PRO A N 1
ATOM 650 C CA . PRO A 1 88 ? 12.147 -3.262 -20.670 1.00 60.16 88 PRO A CA 1
ATOM 651 C C . PRO A 1 88 ? 11.617 -4.438 -19.833 1.00 60.16 88 PRO A C 1
ATOM 653 O O . PRO A 1 88 ? 10.420 -4.459 -19.540 1.00 60.16 88 PRO A O 1
ATOM 656 N N . PRO A 1 89 ? 12.463 -5.391 -19.403 1.00 59.41 89 PRO A N 1
ATOM 657 C CA . PRO A 1 89 ? 12.030 -6.665 -18.803 1.00 59.41 89 PRO A CA 1
ATOM 658 C C . PRO A 1 89 ? 11.082 -6.503 -17.600 1.00 59.41 89 PRO A C 1
ATOM 660 O O . PRO A 1 89 ? 10.205 -7.330 -17.366 1.00 59.41 89 PRO A O 1
ATOM 663 N N . HIS A 1 90 ? 11.190 -5.384 -16.879 1.00 67.50 90 HIS A N 1
ATOM 664 C CA . HIS A 1 90 ? 10.326 -5.038 -15.743 1.00 67.50 90 HIS A CA 1
ATOM 665 C C . HIS A 1 90 ? 8.875 -4.743 -16.136 1.00 67.50 90 HIS A C 1
ATOM 667 O O . HIS A 1 90 ? 7.971 -4.908 -15.325 1.00 67.50 90 HIS A O 1
ATOM 673 N N . SER A 1 91 ? 8.622 -4.346 -17.385 1.00 79.69 91 SER A N 1
ATOM 674 C CA . SER A 1 91 ? 7.276 -4.047 -17.884 1.00 79.69 91 SER A CA 1
ATOM 675 C C . SER A 1 91 ? 6.380 -5.289 -17.940 1.00 79.69 91 SER A C 1
ATOM 677 O O . SER A 1 91 ? 5.212 -5.207 -17.556 1.00 79.69 91 SER A O 1
ATOM 679 N N . ALA A 1 92 ? 6.933 -6.441 -18.337 1.00 87.44 92 ALA A N 1
ATOM 680 C CA . ALA A 1 92 ? 6.214 -7.709 -18.397 1.00 87.44 92 ALA A CA 1
ATOM 681 C C . ALA A 1 92 ? 5.874 -8.224 -16.991 1.00 87.44 92 ALA A C 1
ATOM 683 O O . ALA A 1 92 ? 4.724 -8.569 -16.719 1.00 87.44 92 ALA A O 1
ATOM 684 N N . GLU A 1 93 ? 6.840 -8.196 -16.067 1.00 88.38 93 GLU A N 1
ATOM 685 C CA . GLU A 1 93 ? 6.615 -8.604 -14.674 1.00 88.38 93 GLU A CA 1
ATOM 686 C C . GLU A 1 93 ? 5.631 -7.665 -13.960 1.00 88.38 93 GLU A C 1
ATOM 688 O O . GLU A 1 93 ? 4.688 -8.116 -13.309 1.00 88.38 93 GLU A O 1
ATOM 693 N N . ARG A 1 94 ? 5.763 -6.348 -14.158 1.00 91.88 94 ARG A N 1
ATOM 694 C CA . ARG A 1 94 ? 4.794 -5.362 -13.667 1.00 91.88 94 ARG A CA 1
ATOM 695 C C . ARG A 1 94 ? 3.385 -5.665 -14.173 1.00 91.88 94 ARG A C 1
ATOM 697 O O . ARG A 1 94 ? 2.437 -5.642 -13.389 1.00 91.88 94 ARG A O 1
ATOM 704 N N . GLN A 1 95 ? 3.234 -5.933 -15.469 1.00 93.50 95 GLN A N 1
ATOM 705 C CA . GLN A 1 95 ? 1.935 -6.227 -16.070 1.00 93.50 95 GLN A CA 1
ATOM 706 C C . GLN A 1 95 ? 1.346 -7.532 -15.520 1.00 93.50 95 GLN A C 1
ATOM 708 O O . GLN A 1 95 ? 0.173 -7.564 -15.145 1.00 93.50 95 GLN A O 1
ATOM 713 N N . ARG A 1 96 ? 2.173 -8.570 -15.362 1.00 94.12 96 ARG A N 1
ATOM 714 C CA . ARG A 1 96 ? 1.790 -9.835 -14.728 1.00 94.12 96 ARG A CA 1
ATOM 715 C C . ARG A 1 96 ? 1.293 -9.629 -13.296 1.00 94.12 96 ARG A C 1
ATOM 717 O O . ARG A 1 96 ? 0.236 -10.150 -12.943 1.00 94.12 96 ARG A O 1
ATOM 724 N N . GLN A 1 97 ? 1.998 -8.849 -12.477 1.00 94.69 97 GLN A N 1
ATOM 725 C CA . GLN A 1 97 ? 1.569 -8.570 -11.102 1.00 94.69 97 GLN A CA 1
ATOM 726 C C . GLN A 1 97 ? 0.284 -7.728 -11.050 1.00 94.69 97 GLN A C 1
ATOM 728 O O . GLN A 1 97 ? -0.592 -7.986 -10.227 1.00 94.69 97 GLN A O 1
ATOM 733 N N . ILE A 1 98 ? 0.113 -6.767 -11.964 1.00 95.06 98 ILE A N 1
ATOM 734 C CA . ILE A 1 98 ? -1.145 -6.016 -12.108 1.00 95.06 98 ILE A CA 1
ATOM 735 C C . ILE A 1 98 ? -2.306 -6.960 -12.442 1.00 95.06 98 ILE A C 1
ATOM 737 O O . ILE A 1 98 ? -3.393 -6.837 -11.873 1.00 95.06 98 ILE A O 1
ATOM 741 N N . GLU A 1 99 ? -2.101 -7.910 -13.350 1.00 94.88 99 GLU A N 1
ATOM 742 C CA . GLU A 1 99 ? -3.116 -8.904 -13.698 1.00 94.88 99 GLU A CA 1
ATOM 743 C C . GLU A 1 99 ? -3.449 -9.827 -12.529 1.00 94.88 99 GLU A C 1
ATOM 745 O O . GLU A 1 99 ? -4.627 -10.111 -12.306 1.00 94.88 99 GLU A O 1
ATOM 750 N N . GLN A 1 100 ? -2.454 -10.234 -11.739 1.00 95.06 100 GLN A N 1
ATOM 751 C CA . GLN A 1 100 ? -2.683 -10.971 -10.495 1.00 95.06 100 GLN A CA 1
ATOM 752 C C . GLN A 1 100 ? -3.560 -10.170 -9.527 1.00 95.06 100 GLN A C 1
ATOM 754 O O . GLN A 1 100 ? -4.534 -10.715 -9.009 1.00 95.06 100 GLN A O 1
ATOM 759 N N . CYS A 1 101 ? -3.293 -8.872 -9.341 1.00 95.19 101 CYS A N 1
ATOM 760 C CA . CYS A 1 101 ? -4.140 -8.007 -8.518 1.00 95.19 101 CYS A CA 1
ATOM 761 C C . CYS A 1 101 ? -5.578 -7.941 -9.043 1.00 95.19 101 CYS A C 1
ATOM 763 O O . CYS A 1 101 ? -6.519 -8.087 -8.266 1.00 95.19 101 CYS A O 1
ATOM 765 N N . ARG A 1 102 ? -5.765 -7.779 -10.361 1.00 94.25 102 ARG A N 1
ATOM 766 C CA . ARG A 1 102 ? -7.101 -7.745 -10.984 1.00 94.25 102 ARG A CA 1
ATOM 767 C C . ARG A 1 102 ? -7.865 -9.057 -10.812 1.00 94.25 102 ARG A C 1
ATOM 769 O O . ARG A 1 102 ? -9.073 -9.017 -10.603 1.00 94.25 102 ARG A O 1
ATOM 776 N N . ARG A 1 103 ? -7.183 -10.202 -10.916 1.00 94.56 103 ARG A N 1
ATOM 777 C CA . ARG A 1 103 ? -7.792 -11.528 -10.722 1.00 94.56 103 ARG A CA 1
ATOM 778 C C . ARG A 1 103 ? -8.151 -11.773 -9.257 1.00 94.56 103 ARG A C 1
ATOM 780 O O . ARG A 1 103 ? -9.243 -12.252 -8.991 1.00 94.56 103 ARG A O 1
ATOM 787 N N . ALA A 1 104 ? -7.263 -11.419 -8.328 1.00 93.81 104 ALA A N 1
ATOM 788 C CA . ALA A 1 104 ? -7.451 -11.676 -6.901 1.00 93.81 104 ALA A CA 1
ATOM 789 C C . ALA A 1 104 ? -8.494 -10.753 -6.247 1.00 93.81 104 ALA A C 1
ATOM 791 O O . ALA A 1 104 ? -9.282 -11.203 -5.423 1.00 93.81 104 ALA A O 1
ATOM 792 N N . LEU A 1 105 ? -8.501 -9.465 -6.603 1.00 91.00 105 LEU A N 1
ATOM 793 C CA . LEU A 1 105 ? -9.362 -8.452 -5.974 1.00 91.00 105 LEU A CA 1
ATOM 794 C C . LEU A 1 105 ? -10.635 -8.156 -6.782 1.00 91.00 105 LEU A C 1
ATOM 796 O O . LEU A 1 105 ? -11.533 -7.464 -6.302 1.00 91.00 105 LEU A O 1
ATOM 800 N N . GLY A 1 106 ? -10.714 -8.652 -8.018 1.00 90.62 106 GLY A N 1
ATOM 801 C CA . GLY A 1 106 ? -11.792 -8.343 -8.949 1.00 90.62 106 GLY A CA 1
ATOM 802 C C . GLY A 1 106 ? -11.738 -6.910 -9.493 1.00 90.62 106 GLY A C 1
ATOM 803 O O . GLY A 1 106 ? -10.919 -6.076 -9.097 1.00 90.62 106 GLY A O 1
ATOM 804 N N . GLN A 1 107 ? -12.640 -6.607 -10.432 1.00 85.50 107 GLN A N 1
ATOM 805 C CA . GLN A 1 107 ? -12.685 -5.294 -11.093 1.00 85.50 107 GLN A CA 1
ATOM 806 C C . GLN A 1 107 ? -13.108 -4.155 -10.153 1.00 85.50 107 GLN A C 1
ATOM 808 O O . GLN A 1 107 ? -12.689 -3.016 -10.358 1.00 85.50 107 GLN A O 1
ATOM 813 N N . GLU A 1 108 ? -13.904 -4.461 -9.126 1.00 85.38 108 GLU A N 1
ATOM 814 C CA . GLU A 1 108 ? -14.360 -3.482 -8.133 1.00 85.38 108 GLU A CA 1
ATOM 815 C C . GLU A 1 108 ? -13.299 -3.203 -7.057 1.00 85.38 108 GLU A C 1
ATOM 817 O O . GLU A 1 108 ? -13.148 -2.059 -6.628 1.00 85.38 108 GLU A O 1
ATOM 822 N N . GLY A 1 109 ? -12.527 -4.220 -6.650 1.00 87.19 109 GLY A N 1
ATOM 823 C CA . GLY A 1 109 ? -11.500 -4.095 -5.609 1.00 87.19 109 GLY A CA 1
ATOM 824 C C . GLY A 1 109 ? -10.169 -3.519 -6.100 1.00 87.19 109 GLY A C 1
ATOM 825 O O . GLY A 1 109 ? -9.430 -2.930 -5.311 1.00 87.19 109 GLY A O 1
ATOM 826 N N . PHE A 1 110 ? -9.866 -3.651 -7.397 1.00 94.12 110 PHE A N 1
ATOM 827 C CA . PHE A 1 110 ? -8.658 -3.105 -8.021 1.00 94.12 110 PHE A CA 1
ATOM 828 C C . PHE A 1 110 ? -8.980 -2.489 -9.387 1.00 94.12 110 PHE A C 1
ATOM 830 O O . PHE A 1 110 ? -8.832 -3.109 -10.446 1.00 94.12 110 PHE A O 1
ATOM 837 N N . ARG A 1 111 ? -9.447 -1.237 -9.365 1.00 93.75 111 ARG A N 1
ATOM 838 C CA . ARG A 1 111 ? -9.978 -0.551 -10.549 1.00 93.75 111 ARG A CA 1
ATOM 839 C C . ARG A 1 111 ? -8.970 0.424 -11.134 1.00 93.75 111 ARG A C 1
ATOM 841 O O . ARG A 1 111 ? -8.455 1.283 -10.426 1.00 93.75 111 ARG A O 1
ATOM 848 N N . LEU A 1 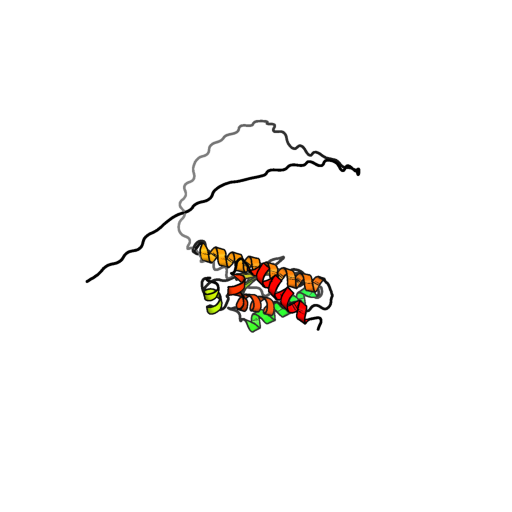112 ? -8.739 0.368 -12.444 1.00 94.62 112 LEU A N 1
ATOM 849 C CA . LEU A 1 112 ? -7.930 1.380 -13.124 1.00 94.62 112 LEU A CA 1
ATOM 850 C C . LEU A 1 112 ? -8.601 2.756 -12.995 1.00 94.62 112 LEU A C 1
ATOM 852 O O . LEU A 1 112 ? -9.723 2.952 -13.459 1.00 94.62 112 LEU A O 1
ATOM 856 N N . PHE A 1 113 ? -7.902 3.706 -12.376 1.00 91.94 113 PHE A N 1
ATOM 857 C CA . PHE A 1 113 ? -8.369 5.082 -12.212 1.00 91.94 113 PHE A CA 1
ATOM 858 C C . PHE A 1 113 ? -7.769 6.001 -13.278 1.00 91.94 113 PHE A C 1
ATOM 860 O O . PHE A 1 113 ? -8.477 6.778 -13.916 1.00 91.94 113 PHE A O 1
ATOM 867 N N . ARG A 1 114 ? -6.455 5.896 -13.504 1.00 93.88 114 ARG A N 1
ATOM 868 C CA . ARG A 1 114 ? -5.732 6.712 -14.484 1.00 93.88 114 ARG A CA 1
ATOM 869 C C . ARG A 1 114 ? -4.564 5.930 -15.064 1.00 93.88 114 ARG A C 1
ATOM 871 O O . ARG A 1 114 ? -3.747 5.412 -14.316 1.00 93.88 114 ARG A O 1
ATOM 878 N N . ASN A 1 115 ? -4.426 5.922 -16.386 1.00 93.94 115 ASN A N 1
ATOM 879 C CA . ASN A 1 115 ? -3.203 5.457 -17.036 1.00 93.94 115 ASN A CA 1
ATOM 880 C C . ASN A 1 115 ? -2.384 6.663 -17.508 1.00 93.94 115 ASN A C 1
ATOM 882 O O . ASN A 1 115 ? -2.797 7.377 -18.420 1.00 93.94 115 ASN A O 1
ATOM 886 N N . GLY A 1 116 ? -1.280 6.953 -16.823 1.00 91.31 116 GLY A N 1
ATOM 887 C CA . GLY A 1 116 ? -0.391 8.068 -17.131 1.00 91.31 116 GLY A CA 1
ATOM 888 C C . GLY A 1 116 ? 0.896 7.619 -17.820 1.00 91.31 116 GLY A C 1
ATOM 889 O O . GLY A 1 116 ? 1.265 6.448 -17.805 1.00 91.31 116 GLY A O 1
ATOM 890 N N . ARG A 1 117 ? 1.624 8.593 -18.379 1.00 89.56 117 ARG A N 1
ATOM 891 C CA . ARG A 1 117 ? 2.908 8.360 -19.059 1.00 89.56 117 ARG A CA 1
ATOM 892 C C . ARG A 1 117 ? 3.973 7.730 -18.155 1.00 89.56 117 ARG A C 1
ATOM 894 O O . ARG A 1 117 ? 4.768 6.945 -18.640 1.00 89.56 117 ARG A O 1
ATOM 901 N N . TYR A 1 118 ? 3.996 8.092 -16.872 1.00 90.12 118 TYR A N 1
ATOM 902 C CA . TYR A 1 118 ? 5.031 7.661 -15.916 1.00 90.12 118 TYR A CA 1
ATOM 903 C C . TYR A 1 118 ? 4.500 6.734 -14.817 1.00 90.12 118 TYR A C 1
ATOM 905 O O . TYR A 1 118 ? 5.265 6.017 -14.180 1.00 90.12 118 TYR A O 1
ATOM 913 N N . VAL A 1 119 ? 3.187 6.746 -14.595 1.00 94.44 119 VAL A N 1
ATOM 914 C CA . VAL A 1 119 ? 2.526 6.058 -13.488 1.00 94.44 119 VAL A CA 1
ATOM 915 C C . VAL A 1 119 ? 1.145 5.610 -13.948 1.00 94.44 119 VAL A C 1
ATOM 917 O O . VAL A 1 119 ? 0.420 6.383 -14.578 1.00 94.44 119 VAL A O 1
ATOM 920 N N . THR A 1 120 ? 0.755 4.397 -13.567 1.00 95.81 120 THR A N 1
ATOM 921 C CA . THR A 1 120 ? -0.630 3.926 -13.652 1.00 95.81 120 THR A CA 1
ATOM 922 C C . THR A 1 120 ? -1.230 3.925 -12.249 1.00 95.81 120 THR A C 1
ATOM 924 O O . THR A 1 120 ? -0.667 3.338 -11.328 1.00 95.81 120 THR A O 1
ATOM 927 N N . THR A 1 121 ? -2.362 4.595 -12.076 1.00 96.50 121 THR A N 1
ATOM 928 C CA . THR A 1 121 ? -3.071 4.715 -10.802 1.00 96.50 121 THR A CA 1
ATOM 929 C C . THR A 1 121 ? -4.265 3.774 -10.775 1.00 96.50 121 THR A C 1
ATOM 931 O O . THR A 1 121 ? -5.135 3.844 -11.650 1.00 96.50 121 THR A O 1
ATOM 934 N N . TYR A 1 122 ? -4.342 2.956 -9.733 1.00 96.38 122 TYR A N 1
ATOM 935 C CA . TYR A 1 122 ? -5.469 2.079 -9.437 1.00 96.38 122 TYR A CA 1
ATOM 936 C C . TYR A 1 122 ? -6.164 2.532 -8.157 1.00 96.38 122 TYR A C 1
ATOM 938 O O . TYR A 1 122 ? -5.509 2.952 -7.209 1.00 96.38 122 TYR A O 1
ATOM 946 N N . ALA A 1 123 ? -7.488 2.465 -8.127 1.00 94.75 123 ALA A N 1
ATOM 947 C CA . ALA A 1 123 ? -8.266 2.641 -6.916 1.00 94.75 123 ALA A CA 1
ATOM 948 C C . ALA A 1 123 ? -8.396 1.292 -6.200 1.00 94.75 123 ALA A C 1
ATOM 950 O O . ALA A 1 123 ? -8.763 0.295 -6.825 1.00 94.75 123 ALA A O 1
ATOM 951 N N . VAL A 1 124 ? -8.119 1.295 -4.899 1.00 93.69 124 VAL A N 1
ATOM 952 C CA . VAL A 1 124 ? -8.271 0.148 -4.004 1.00 93.69 124 VAL A CA 1
ATOM 953 C C . VAL A 1 124 ? -9.122 0.566 -2.821 1.00 93.69 124 VAL A C 1
ATOM 955 O O . VAL A 1 124 ? -8.879 1.609 -2.209 1.00 93.69 124 VAL A O 1
ATOM 958 N N . GLN A 1 125 ? -10.123 -0.247 -2.508 1.00 90.12 125 GLN A N 1
ATOM 959 C CA . GLN A 1 125 ? -10.949 -0.073 -1.323 1.00 90.12 125 GLN A CA 1
ATOM 960 C C . GLN A 1 125 ? -10.568 -1.147 -0.298 1.00 90.12 125 GLN A C 1
ATOM 962 O O . GLN A 1 125 ? -10.597 -2.332 -0.635 1.00 90.12 125 GLN A O 1
ATOM 967 N N . PRO A 1 126 ? -10.184 -0.769 0.931 1.00 88.25 126 PRO A N 1
ATOM 968 C CA . PRO A 1 126 ? -9.910 -1.738 1.975 1.00 88.25 126 PRO A CA 1
ATOM 969 C C . PRO A 1 126 ? -11.199 -2.432 2.436 1.00 88.25 126 PRO A C 1
ATOM 971 O O . PRO A 1 126 ? -12.299 -1.895 2.264 1.00 88.25 126 PRO A O 1
ATOM 974 N N . PRO A 1 127 ? -11.086 -3.607 3.075 1.00 90.06 127 PRO A N 1
ATOM 975 C CA . PRO A 1 127 ? -12.218 -4.234 3.742 1.00 90.06 127 PRO A CA 1
ATOM 976 C C . PRO A 1 127 ? -12.824 -3.295 4.793 1.00 90.06 127 PRO A C 1
ATOM 978 O O . PRO A 1 127 ? -12.094 -2.710 5.593 1.00 90.06 127 PRO A O 1
ATOM 981 N N . ARG A 1 128 ? -14.160 -3.201 4.847 1.00 90.44 128 ARG A N 1
ATOM 982 C CA . ARG A 1 128 ? -14.877 -2.308 5.784 1.00 90.44 128 ARG A CA 1
ATOM 983 C C . ARG A 1 128 ? -14.445 -2.500 7.238 1.00 90.44 128 ARG A C 1
ATOM 985 O O . ARG A 1 128 ? -14.205 -1.533 7.942 1.00 90.44 128 ARG A O 1
ATOM 992 N N . ALA A 1 129 ? -14.277 -3.750 7.671 1.00 90.56 129 ALA A N 1
ATOM 993 C CA . ALA A 1 129 ? -13.824 -4.053 9.028 1.00 90.56 129 ALA A CA 1
ATOM 994 C C . ALA A 1 129 ? -12.481 -3.377 9.364 1.00 90.56 129 ALA A C 1
ATOM 996 O O . ALA A 1 129 ? -12.326 -2.824 10.447 1.00 90.56 129 ALA A O 1
ATOM 997 N N . GLN A 1 130 ? -11.542 -3.367 8.416 1.00 91.38 130 GLN A N 1
ATOM 998 C CA . GLN A 1 130 ? -10.215 -2.779 8.601 1.00 91.38 130 GLN A CA 1
ATOM 999 C C . GLN A 1 130 ? -10.253 -1.250 8.547 1.00 91.38 130 GLN A C 1
ATOM 1001 O O . GLN A 1 130 ? -9.577 -0.600 9.339 1.00 91.38 130 GLN A O 1
ATOM 1006 N N . ALA A 1 131 ? -11.096 -0.677 7.680 1.00 89.25 131 ALA A N 1
ATOM 1007 C CA . ALA A 1 131 ? -11.335 0.765 7.648 1.00 89.25 131 ALA A CA 1
ATOM 1008 C C . ALA A 1 131 ? -11.863 1.272 9.003 1.00 89.25 131 ALA A C 1
ATOM 1010 O O . ALA A 1 131 ? -11.264 2.173 9.587 1.00 89.25 131 ALA A O 1
ATOM 1011 N N . ARG A 1 132 ? -12.889 0.613 9.565 1.00 90.06 132 ARG A N 1
ATOM 1012 C CA . ARG A 1 132 ? -13.459 0.963 10.881 1.00 90.06 132 ARG A CA 1
ATOM 1013 C C . ARG A 1 132 ? -12.449 0.861 12.012 1.00 90.06 132 ARG A C 1
ATOM 1015 O O . ARG A 1 132 ? -12.378 1.759 12.840 1.00 90.06 132 ARG A O 1
ATOM 1022 N N . LEU A 1 133 ? -11.669 -0.221 12.048 1.00 90.31 133 LEU A N 1
ATOM 1023 C CA . LEU A 1 133 ? -10.634 -0.411 13.070 1.00 90.31 133 LEU A CA 1
ATOM 1024 C C . LEU A 1 133 ? -9.543 0.662 12.994 1.00 90.31 133 LEU A C 1
ATOM 1026 O O . LEU A 1 133 ? -8.995 1.055 14.019 1.00 90.31 133 LEU A O 1
ATOM 1030 N N . ALA A 1 134 ? -9.250 1.153 11.793 1.00 88.69 134 ALA A N 1
ATOM 1031 C CA . ALA A 1 134 ? -8.321 2.253 11.580 1.00 88.69 134 ALA A CA 1
ATOM 1032 C C . ALA A 1 134 ? -8.937 3.645 11.823 1.00 88.69 134 ALA A C 1
ATOM 1034 O O . ALA A 1 134 ? -8.213 4.633 11.716 1.00 88.69 134 ALA A O 1
ATOM 1035 N N . GLY A 1 135 ? -10.238 3.721 12.137 1.00 87.81 135 GLY A N 1
ATOM 1036 C CA . GLY A 1 135 ? -11.000 4.961 12.330 1.00 87.81 135 GLY A CA 1
ATOM 1037 C C . GLY A 1 135 ? -11.367 5.697 11.036 1.00 87.81 135 GLY A C 1
ATOM 1038 O O . GLY A 1 135 ? -11.784 6.846 11.069 1.00 87.81 135 GLY A O 1
ATOM 1039 N N . VAL A 1 136 ? -11.235 5.036 9.888 1.00 87.31 136 VAL A N 1
ATOM 1040 C CA . VAL A 1 136 ? -11.465 5.618 8.564 1.00 87.31 136 VAL A CA 1
ATOM 1041 C C . VAL A 1 136 ? -12.834 5.196 8.025 1.00 87.31 136 VAL A C 1
ATOM 1043 O O . VAL A 1 136 ? -13.270 4.063 8.230 1.00 87.31 136 VAL A O 1
ATOM 1046 N N . ASP A 1 137 ? -13.487 6.070 7.256 1.00 87.44 137 ASP A N 1
ATOM 1047 C CA . ASP A 1 137 ? -14.772 5.759 6.622 1.00 87.44 137 ASP A CA 1
ATOM 1048 C C . ASP A 1 137 ? -14.730 4.502 5.737 1.00 87.44 137 ASP A C 1
ATOM 1050 O O . ASP A 1 137 ? -13.856 4.351 4.876 1.00 87.44 137 ASP A O 1
ATOM 1054 N N . ASP A 1 138 ? -15.776 3.674 5.848 1.00 82.44 138 ASP A N 1
ATOM 1055 C CA . ASP A 1 138 ? -15.997 2.433 5.082 1.00 82.44 138 ASP A CA 1
ATOM 1056 C C . ASP A 1 138 ? -15.934 2.610 3.553 1.00 82.44 138 ASP A C 1
ATOM 1058 O O . ASP A 1 138 ? -15.683 1.658 2.803 1.00 82.44 138 ASP A O 1
ATOM 1062 N N . GLY A 1 139 ? -16.223 3.821 3.073 1.00 83.38 139 GLY A N 1
ATOM 1063 C CA . GLY A 1 139 ? -16.228 4.182 1.655 1.00 83.38 139 GLY A CA 1
ATOM 1064 C C . GLY A 1 139 ? -14.876 4.651 1.121 1.00 83.38 139 GLY A C 1
ATOM 1065 O O . GLY A 1 139 ? -14.774 4.962 -0.069 1.00 83.38 139 GLY A O 1
ATOM 1066 N N . THR A 1 140 ? -13.850 4.736 1.969 1.00 86.94 140 THR A N 1
ATOM 1067 C CA . THR A 1 140 ? -12.585 5.360 1.587 1.00 86.94 140 THR A CA 1
ATOM 1068 C C . THR A 1 140 ? -11.853 4.536 0.540 1.00 86.94 140 THR A C 1
ATOM 1070 O O . THR A 1 140 ? -11.609 3.343 0.707 1.00 86.94 140 THR A O 1
ATOM 1073 N N . LYS A 1 141 ? -11.471 5.194 -0.557 1.00 90.44 141 LYS A N 1
ATOM 1074 C CA . LYS A 1 141 ? -10.675 4.600 -1.631 1.00 90.44 141 LYS A CA 1
ATOM 1075 C C . LYS A 1 141 ? -9.283 5.202 -1.627 1.00 90.44 141 LYS A C 1
ATOM 1077 O O . LYS A 1 141 ? -9.118 6.423 -1.654 1.00 90.44 141 LYS A O 1
ATOM 1082 N N . PHE A 1 142 ? -8.285 4.336 -1.669 1.00 93.31 142 PHE A N 1
ATOM 1083 C CA . PHE A 1 142 ? -6.905 4.736 -1.869 1.00 93.31 142 PHE A CA 1
ATOM 1084 C C . PHE A 1 142 ? -6.539 4.652 -3.345 1.00 93.31 142 PHE A C 1
ATOM 1086 O O . PHE A 1 142 ? -6.900 3.710 -4.047 1.00 93.31 142 PHE A O 1
ATOM 1093 N N . ALA A 1 143 ? -5.787 5.636 -3.814 1.00 95.50 143 ALA A N 1
ATOM 1094 C CA . ALA A 1 143 ? -5.146 5.631 -5.113 1.00 95.50 143 ALA A CA 1
ATOM 1095 C C . ALA A 1 143 ? -3.730 5.052 -4.973 1.00 95.50 143 ALA A C 1
ATOM 1097 O O . ALA A 1 143 ? -2.841 5.675 -4.385 1.00 95.50 143 ALA A O 1
ATOM 1098 N N . VAL A 1 144 ? -3.537 3.856 -5.523 1.00 96.75 144 VAL A N 1
ATOM 1099 C CA . VAL A 1 144 ? -2.263 3.144 -5.635 1.00 96.75 144 VAL A CA 1
ATOM 1100 C C . VAL A 1 144 ? -1.599 3.540 -6.949 1.00 96.75 144 VAL A C 1
ATOM 1102 O O . VAL A 1 144 ? -2.058 3.190 -8.034 1.00 96.75 144 VAL A O 1
ATOM 1105 N N . ASN A 1 145 ? -0.510 4.288 -6.851 1.00 97.06 145 ASN A N 1
ATOM 1106 C CA . ASN A 1 145 ? 0.284 4.766 -7.972 1.00 97.06 145 ASN A CA 1
ATOM 1107 C C . ASN A 1 145 ? 1.429 3.788 -8.243 1.00 97.06 145 ASN A C 1
ATOM 1109 O O . ASN A 1 145 ? 2.386 3.735 -7.470 1.00 97.06 145 ASN A O 1
ATOM 1113 N N . ILE A 1 146 ? 1.333 3.041 -9.341 1.00 96.19 146 ILE A N 1
ATOM 1114 C CA . ILE A 1 146 ? 2.330 2.055 -9.764 1.00 96.19 146 ILE A CA 1
ATOM 1115 C C . ILE A 1 146 ? 3.190 2.676 -10.872 1.00 96.19 146 ILE A C 1
ATOM 1117 O O . ILE A 1 146 ? 2.684 2.885 -11.986 1.00 96.19 146 ILE A O 1
ATOM 1121 N N . PRO A 1 147 ? 4.467 2.991 -10.604 1.00 94.75 147 PRO A N 1
ATOM 1122 C CA . PRO A 1 147 ? 5.343 3.597 -11.597 1.00 94.75 147 PRO A CA 1
ATOM 1123 C C . PRO A 1 147 ? 5.697 2.598 -12.712 1.00 94.75 147 PRO A C 1
ATOM 1125 O O . PRO A 1 147 ? 5.531 1.388 -12.547 1.00 94.75 147 PRO A O 1
ATOM 1128 N N . HIS A 1 1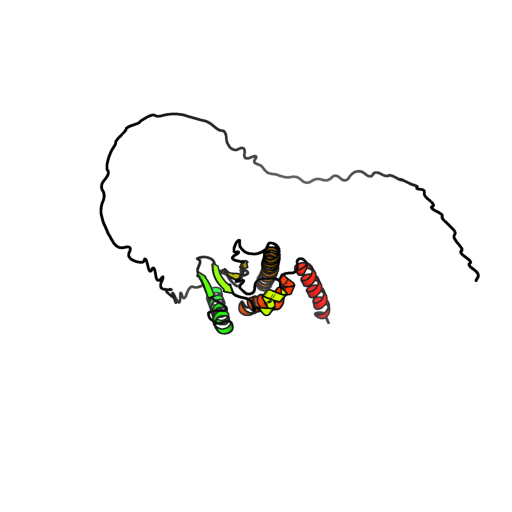48 ? 6.103 3.089 -13.886 1.00 90.94 148 HIS A N 1
ATOM 1129 C CA . HIS A 1 148 ? 6.440 2.225 -15.037 1.00 90.94 148 HIS A CA 1
ATOM 1130 C C . HIS A 1 148 ? 7.720 1.413 -14.839 1.00 90.94 148 HIS A C 1
ATOM 1132 O O . HIS A 1 148 ? 7.849 0.336 -15.406 1.00 90.94 148 HIS A O 1
ATOM 1138 N N . ASP A 1 149 ? 8.635 1.908 -14.014 1.00 89.56 149 ASP A N 1
ATOM 1139 C CA . ASP A 1 149 ? 9.882 1.251 -13.624 1.00 89.56 149 ASP A CA 1
ATOM 1140 C C . ASP A 1 149 ? 9.739 0.385 -12.361 1.00 89.56 149 ASP A C 1
ATOM 1142 O O . ASP A 1 149 ? 10.740 -0.087 -11.824 1.00 89.56 149 ASP A O 1
ATOM 1146 N N . TYR A 1 150 ? 8.510 0.142 -11.886 1.00 90.06 150 TYR A N 1
ATOM 1147 C CA . TYR A 1 150 ? 8.248 -0.877 -10.869 1.00 90.06 150 TYR A CA 1
ATOM 1148 C C . TYR A 1 150 ? 8.792 -2.240 -11.345 1.00 90.06 150 TYR A C 1
ATOM 1150 O O . TYR A 1 150 ? 8.544 -2.600 -12.499 1.00 90.06 150 TYR A O 1
ATOM 1158 N N . PRO A 1 151 ? 9.497 -3.005 -10.495 1.00 87.94 151 PRO A N 1
ATOM 1159 C CA . PRO A 1 151 ? 9.590 -2.838 -9.040 1.00 87.94 151 PRO A CA 1
ATOM 1160 C C . PRO A 1 151 ? 10.729 -1.946 -8.506 1.00 87.94 151 PRO A C 1
ATOM 1162 O O . PRO A 1 151 ? 10.725 -1.582 -7.330 1.00 87.94 151 PRO A O 1
ATOM 1165 N N . ARG A 1 152 ? 11.636 -1.472 -9.372 1.00 87.12 152 ARG A N 1
ATOM 1166 C CA . ARG A 1 152 ? 12.781 -0.622 -8.977 1.00 87.12 152 ARG A CA 1
ATOM 1167 C C . ARG A 1 152 ? 12.356 0.662 -8.270 1.00 87.12 152 ARG A C 1
ATOM 1169 O O . ARG A 1 152 ? 13.016 1.115 -7.336 1.00 87.12 152 ARG A O 1
ATOM 1176 N N . ALA A 1 153 ? 11.254 1.260 -8.715 1.00 90.00 153 ALA A N 1
ATOM 1177 C CA . ALA A 1 153 ? 10.611 2.350 -8.001 1.00 90.00 153 ALA A CA 1
ATOM 1178 C C . ALA A 1 153 ? 9.435 1.835 -7.170 1.00 90.00 153 ALA A C 1
ATOM 1180 O O . ALA A 1 153 ? 8.518 1.189 -7.679 1.00 90.00 153 ALA A O 1
ATOM 1181 N N . ALA A 1 154 ? 9.426 2.211 -5.890 1.00 93.19 154 ALA A N 1
ATOM 1182 C CA . ALA A 1 154 ? 8.332 1.904 -4.982 1.00 93.19 154 ALA A CA 1
ATOM 1183 C C . ALA A 1 154 ? 7.001 2.481 -5.485 1.00 93.19 154 ALA A C 1
ATOM 1185 O O . ALA A 1 154 ? 6.923 3.637 -5.924 1.00 93.19 154 ALA A O 1
ATOM 1186 N N . LEU A 1 155 ? 5.931 1.700 -5.334 1.00 95.25 155 LEU A N 1
ATOM 1187 C CA . LEU A 1 155 ? 4.577 2.216 -5.488 1.00 95.25 155 LEU A CA 1
ATOM 1188 C C . LEU A 1 155 ? 4.280 3.284 -4.424 1.00 95.25 155 LEU A C 1
ATOM 1190 O O . LEU A 1 155 ? 4.917 3.341 -3.369 1.00 95.25 155 LEU A O 1
ATOM 1194 N N . LYS A 1 156 ? 3.302 4.147 -4.703 1.00 96.31 156 LYS A N 1
ATOM 1195 C CA . LYS A 1 156 ? 2.881 5.207 -3.777 1.00 96.31 156 LYS A CA 1
ATOM 1196 C C . LYS A 1 156 ? 1.386 5.157 -3.530 1.00 96.31 156 LYS A C 1
ATOM 1198 O O . LYS A 1 156 ? 0.597 5.223 -4.467 1.00 96.31 156 LYS A O 1
ATOM 1203 N N . LEU A 1 157 ? 1.000 5.139 -2.267 1.00 96.38 157 LEU A N 1
ATOM 1204 C CA . LEU A 1 157 ? -0.368 5.356 -1.841 1.00 96.38 157 LEU A CA 1
ATOM 1205 C C . LEU A 1 157 ? -0.670 6.851 -1.776 1.00 96.38 157 LEU A C 1
ATOM 1207 O O . LEU A 1 157 ? 0.172 7.666 -1.391 1.00 96.38 157 LEU A O 1
ATOM 1211 N N . SER A 1 158 ? -1.891 7.195 -2.148 1.00 93.94 158 SER A N 1
ATOM 1212 C CA . SER A 1 158 ? -2.477 8.523 -2.010 1.00 93.94 158 SER A CA 1
ATOM 1213 C C . SER A 1 158 ? -3.954 8.369 -1.665 1.00 93.94 158 SER A C 1
ATOM 1215 O O . SER A 1 158 ? -4.568 7.370 -2.034 1.00 93.94 158 SER A O 1
ATOM 1217 N N . SER A 1 159 ? -4.533 9.329 -0.952 1.00 88.25 159 SER A N 1
ATOM 1218 C CA . SER A 1 159 ? -5.973 9.376 -0.705 1.00 88.25 159 SER A CA 1
ATOM 1219 C C . SER A 1 159 ? -6.583 10.515 -1.518 1.00 88.25 159 SER A C 1
ATOM 1221 O O . SER A 1 159 ? -6.087 11.644 -1.508 1.00 88.25 159 SER A O 1
ATOM 1223 N N . ASN A 1 160 ? -7.659 10.220 -2.248 1.00 70.50 160 ASN A N 1
ATOM 1224 C CA . ASN A 1 160 ? -8.470 11.256 -2.876 1.00 70.50 160 ASN A CA 1
ATOM 1225 C C . ASN A 1 160 ? -9.431 11.768 -1.807 1.00 70.50 160 ASN A C 1
ATOM 1227 O O . ASN A 1 160 ? -10.505 11.209 -1.609 1.00 70.50 160 ASN A O 1
ATOM 1231 N N . ARG A 1 161 ? -8.996 12.787 -1.066 1.00 70.56 161 ARG A N 1
ATOM 1232 C CA . ARG A 1 161 ? -9.843 13.458 -0.079 1.00 70.56 161 ARG A CA 1
ATOM 1233 C C . ARG A 1 161 ? -11.088 14.030 -0.756 1.00 70.56 161 ARG A C 1
ATOM 1235 O O . ARG A 1 161 ? -11.001 14.570 -1.859 1.00 70.56 161 ARG A O 1
ATOM 1242 N N . SER A 1 162 ? -12.205 14.010 -0.041 1.00 52.84 162 SER A N 1
ATOM 1243 C CA . SER A 1 162 ? -13.244 15.023 -0.212 1.00 52.84 162 SER A CA 1
ATOM 1244 C C . SER A 1 162 ? -13.179 15.969 0.990 1.00 52.84 162 SER A C 1
ATOM 1246 O O . SER A 1 162 ? -12.869 15.534 2.096 1.00 52.84 162 SER A O 1
ATOM 1248 N N . ASN A 1 163 ? -13.460 17.260 0.801 1.00 53.53 163 ASN A N 1
ATOM 1249 C CA . ASN A 1 163 ? -13.516 18.242 1.899 1.00 53.53 163 ASN A CA 1
ATOM 1250 C C . ASN A 1 163 ? -14.638 17.949 2.925 1.00 53.53 163 ASN A C 1
ATOM 1252 O O . ASN A 1 163 ? -14.841 18.741 3.836 1.00 53.53 163 ASN A O 1
ATOM 1256 N N . ALA A 1 164 ? -15.384 16.854 2.755 1.00 53.94 164 ALA A N 1
ATOM 1257 C CA . ALA A 1 164 ? -16.520 16.467 3.582 1.00 53.94 164 ALA A CA 1
ATOM 1258 C C . ALA A 1 164 ? -16.149 15.561 4.773 1.00 53.94 164 ALA A C 1
ATOM 1260 O O . ALA A 1 164 ? -17.023 15.249 5.573 1.00 53.94 164 ALA A O 1
ATOM 1261 N N . GLN A 1 165 ? -14.889 15.127 4.892 1.00 64.38 165 GLN A N 1
ATOM 1262 C CA . GLN A 1 165 ? -14.430 14.250 5.977 1.00 64.38 165 GLN A CA 1
ATOM 1263 C C . GLN A 1 165 ? -13.918 15.023 7.196 1.00 64.38 165 GLN A C 1
ATOM 1265 O O . GLN A 1 165 ? -13.340 16.105 7.057 1.00 64.38 165 GLN A O 1
ATOM 1270 N N . GLY A 1 166 ? -14.119 14.446 8.386 1.00 67.31 166 GLY A N 1
ATOM 1271 C CA . GLY A 1 166 ? -13.685 15.023 9.655 1.00 67.31 166 GLY A CA 1
ATOM 1272 C C . GLY A 1 166 ? -12.165 15.198 9.738 1.00 67.31 166 GLY A C 1
ATOM 1273 O O . GLY A 1 166 ? -11.392 14.520 9.057 1.00 67.31 166 GLY A O 1
ATOM 1274 N N . ALA A 1 167 ? -11.714 16.125 10.589 1.00 72.75 167 ALA A N 1
ATOM 1275 C CA . ALA A 1 167 ? -10.286 16.385 10.790 1.00 72.75 167 ALA A CA 1
ATOM 1276 C C . ALA A 1 167 ? -9.527 15.142 11.303 1.00 72.75 167 ALA A C 1
ATOM 1278 O O . ALA A 1 167 ? -8.414 14.883 10.848 1.00 72.75 167 ALA A O 1
ATOM 1279 N N . SER A 1 168 ? -10.154 14.342 12.175 1.00 74.00 168 SER A N 1
ATOM 1280 C CA . SER A 1 168 ? -9.607 13.089 12.721 1.00 74.00 168 SER A CA 1
ATOM 1281 C C . SER A 1 168 ? -9.326 12.045 11.643 1.00 74.00 168 SER A C 1
ATOM 1283 O O . SER A 1 168 ? -8.225 11.498 11.565 1.00 74.00 168 SER A O 1
ATOM 1285 N N . ASP A 1 169 ? -10.299 11.809 10.769 1.00 77.81 169 ASP A N 1
ATOM 1286 C CA . ASP A 1 169 ? -10.227 10.763 9.745 1.00 77.81 169 ASP A CA 1
ATOM 1287 C C . ASP A 1 169 ? -9.139 11.123 8.733 1.00 77.81 169 ASP A C 1
ATOM 1289 O O . ASP A 1 169 ? -8.396 10.282 8.223 1.00 77.81 169 ASP A O 1
ATOM 1293 N N . ASN A 1 170 ? -8.984 12.424 8.486 1.00 84.62 170 ASN A N 1
ATOM 1294 C CA . ASN A 1 170 ? -7.937 12.961 7.643 1.00 84.62 170 ASN A CA 1
ATOM 1295 C C . ASN A 1 170 ? -6.540 12.711 8.235 1.00 84.62 170 ASN A C 1
ATOM 1297 O O . ASN A 1 170 ? -5.633 12.294 7.512 1.00 84.62 170 ASN A O 1
ATOM 1301 N N . GLU A 1 171 ? -6.350 12.911 9.540 1.00 88.94 171 GLU A N 1
ATOM 1302 C CA . GLU A 1 171 ? -5.086 12.602 10.216 1.00 88.94 171 GLU A CA 1
ATOM 1303 C C . GLU A 1 171 ? -4.732 11.114 10.134 1.00 88.94 171 GLU A C 1
ATOM 1305 O O . GLU A 1 171 ? -3.593 10.777 9.790 1.00 88.94 171 GLU A O 1
ATOM 1310 N N . GLN A 1 172 ? -5.702 10.228 10.367 1.00 90.69 172 GLN A N 1
ATOM 1311 C CA . GLN A 1 172 ? -5.507 8.779 10.258 1.00 90.69 172 GLN A CA 1
ATOM 1312 C C . GLN A 1 172 ? -5.159 8.363 8.829 1.00 90.69 172 GLN A C 1
ATOM 1314 O O . GLN A 1 172 ? -4.183 7.642 8.614 1.00 90.69 172 GLN A O 1
ATOM 1319 N N . LEU A 1 173 ? -5.867 8.894 7.829 1.00 91.50 173 LEU A N 1
ATOM 1320 C CA . LEU A 1 173 ? -5.550 8.666 6.419 1.00 91.50 173 LEU A CA 1
ATOM 1321 C C . LEU A 1 173 ? -4.136 9.120 6.059 1.00 91.50 173 LEU A C 1
ATOM 1323 O O . LEU A 1 173 ? -3.421 8.415 5.342 1.00 91.50 173 LEU A O 1
ATOM 1327 N N . ASN A 1 174 ? -3.711 10.278 6.562 1.00 92.19 174 ASN A N 1
ATOM 1328 C CA . ASN A 1 174 ? -2.356 10.772 6.339 1.00 92.19 174 ASN A CA 1
ATOM 1329 C C . ASN A 1 174 ? -1.313 9.875 7.008 1.00 92.19 174 ASN A C 1
ATOM 1331 O O . ASN A 1 174 ? -0.260 9.634 6.411 1.00 92.19 174 ASN A O 1
ATOM 1335 N N . CYS A 1 175 ? -1.600 9.351 8.204 1.00 94.12 175 CYS A N 1
ATOM 1336 C CA . CYS A 1 175 ? -0.738 8.381 8.874 1.00 94.12 175 CYS A CA 1
ATOM 1337 C C . CYS A 1 175 ? -0.610 7.102 8.046 1.00 94.12 175 CYS A C 1
ATOM 1339 O O . CYS A 1 175 ? 0.516 6.728 7.714 1.00 94.12 175 CYS A O 1
ATOM 1341 N N . ILE A 1 176 ? -1.731 6.520 7.606 1.00 95.62 176 ILE A N 1
ATOM 1342 C CA . ILE A 1 176 ? -1.748 5.313 6.768 1.00 95.62 176 ILE A CA 1
ATOM 1343 C C . ILE A 1 176 ? -0.915 5.531 5.507 1.00 95.62 176 ILE A C 1
ATOM 1345 O O . ILE A 1 176 ? 0.006 4.765 5.229 1.00 95.62 176 ILE A O 1
ATOM 1349 N N . VAL A 1 177 ? -1.181 6.612 4.767 1.00 95.81 177 VAL A N 1
ATOM 1350 C CA . VAL A 1 177 ? -0.462 6.940 3.528 1.00 95.81 177 VAL A CA 1
ATOM 1351 C C . VAL A 1 177 ? 1.034 7.111 3.781 1.00 95.81 177 VAL A C 1
ATOM 1353 O O . VAL A 1 177 ? 1.854 6.549 3.054 1.00 95.81 177 VAL A O 1
ATOM 1356 N N . ARG A 1 178 ? 1.416 7.875 4.809 1.00 96.00 178 ARG A N 1
ATOM 1357 C CA . ARG A 1 178 ? 2.822 8.135 5.137 1.00 96.00 178 ARG A CA 1
ATOM 1358 C C . ARG A 1 178 ? 3.556 6.854 5.526 1.00 96.00 178 ARG A C 1
ATOM 1360 O O . ARG A 1 178 ? 4.651 6.610 5.020 1.00 96.00 178 ARG A O 1
ATOM 1367 N N . ASN A 1 179 ? 2.961 6.064 6.413 1.00 96.75 179 ASN A N 1
ATOM 1368 C CA . ASN A 1 179 ? 3.559 4.861 6.980 1.00 96.75 179 ASN A CA 1
ATOM 1369 C C . ASN A 1 179 ? 3.669 3.755 5.926 1.00 96.75 179 ASN A C 1
ATOM 1371 O O . ASN A 1 179 ? 4.737 3.168 5.755 1.00 96.75 179 ASN A O 1
ATOM 1375 N N . PHE A 1 180 ? 2.624 3.566 5.121 1.00 96.94 180 PHE A N 1
ATOM 1376 C CA . PHE A 1 180 ? 2.653 2.630 4.005 1.00 96.94 180 PHE A CA 1
ATOM 1377 C C . PHE A 1 180 ? 3.711 3.019 2.961 1.00 96.94 180 PHE A C 1
ATOM 1379 O O . PHE A 1 180 ? 4.499 2.183 2.533 1.00 96.94 180 PHE A O 1
ATOM 1386 N N . ASN A 1 181 ? 3.810 4.303 2.599 1.00 96.38 181 ASN A N 1
ATOM 1387 C CA . ASN A 1 181 ? 4.836 4.780 1.664 1.00 96.38 181 ASN A CA 1
ATOM 1388 C C . ASN A 1 181 ? 6.264 4.668 2.228 1.00 96.38 181 ASN A C 1
ATOM 1390 O O . ASN A 1 181 ? 7.234 4.641 1.466 1.00 96.38 181 ASN A O 1
ATOM 1394 N N . ALA A 1 182 ? 6.436 4.655 3.551 1.00 94.38 182 ALA A N 1
ATOM 1395 C CA . ALA A 1 182 ? 7.722 4.345 4.166 1.00 94.38 182 ALA A CA 1
ATOM 1396 C C . ALA A 1 182 ? 8.076 2.862 3.976 1.00 94.38 182 ALA A C 1
ATOM 1398 O O . ALA A 1 182 ? 9.172 2.583 3.493 1.00 94.38 182 ALA A O 1
ATOM 1399 N N . ALA A 1 183 ? 7.131 1.953 4.241 1.00 93.69 183 ALA A N 1
ATOM 1400 C CA . ALA A 1 183 ? 7.303 0.512 4.043 1.00 93.69 183 ALA A CA 1
ATOM 1401 C C . ALA A 1 183 ? 7.527 0.140 2.562 1.00 93.69 183 ALA A C 1
ATOM 1403 O O . ALA A 1 183 ? 8.478 -0.558 2.223 1.00 93.69 183 ALA A O 1
ATOM 1404 N N . ALA A 1 184 ? 6.753 0.716 1.638 1.00 93.88 184 ALA A N 1
ATOM 1405 C CA . ALA A 1 184 ? 6.937 0.497 0.200 1.00 93.88 184 ALA A CA 1
ATOM 1406 C C . ALA A 1 184 ? 8.350 0.865 -0.284 1.00 93.88 184 ALA A C 1
ATOM 1408 O O . ALA A 1 184 ? 8.929 0.195 -1.140 1.00 93.88 184 ALA A O 1
ATOM 1409 N N . ARG A 1 185 ? 8.940 1.919 0.295 1.00 92.25 185 ARG A N 1
ATOM 1410 C CA . ARG A 1 185 ? 10.314 2.332 -0.017 1.00 92.25 185 ARG A CA 1
ATOM 1411 C C . ARG A 1 185 ? 11.369 1.405 0.575 1.00 92.25 185 ARG A C 1
ATOM 1413 O O . ARG A 1 185 ? 12.434 1.311 -0.029 1.00 92.25 185 ARG A O 1
ATOM 1420 N N . SER A 1 186 ? 11.134 0.763 1.721 1.00 89.88 186 SER A N 1
ATOM 1421 C CA . SER A 1 186 ? 12.093 -0.219 2.244 1.00 89.88 186 SER A CA 1
ATOM 1422 C C . SER A 1 186 ? 12.129 -1.464 1.364 1.00 89.88 186 SER A C 1
ATOM 1424 O O . SER A 1 186 ? 13.220 -1.871 0.981 1.00 89.88 186 SER A O 1
ATOM 1426 N N . TRP A 1 187 ? 10.972 -1.970 0.922 1.00 89.25 187 TRP A N 1
ATOM 1427 C CA . TRP A 1 187 ? 10.911 -3.147 0.043 1.00 89.25 187 TRP A CA 1
ATOM 1428 C C . TRP A 1 187 ? 11.610 -2.916 -1.306 1.00 89.25 187 TRP A C 1
ATOM 1430 O O . TRP A 1 187 ? 12.396 -3.747 -1.746 1.00 89.25 187 TRP A O 1
ATOM 1440 N N . ALA A 1 188 ? 11.410 -1.750 -1.933 1.00 87.38 188 ALA A N 1
ATOM 1441 C CA . ALA A 1 188 ? 12.095 -1.418 -3.191 1.00 87.38 188 ALA A CA 1
ATOM 1442 C C . ALA A 1 188 ? 13.624 -1.257 -3.023 1.00 87.38 188 ALA A C 1
ATOM 1444 O O . ALA A 1 188 ? 14.407 -1.542 -3.933 1.00 87.38 188 ALA A O 1
ATOM 1445 N N . ARG A 1 189 ? 14.079 -0.791 -1.849 1.00 85.06 189 ARG A N 1
ATOM 1446 C CA . ARG A 1 189 ? 15.515 -0.680 -1.539 1.00 85.06 189 ARG A CA 1
ATOM 1447 C C . ARG A 1 189 ? 16.162 -2.042 -1.326 1.00 85.06 189 ARG A C 1
ATOM 1449 O O . ARG A 1 189 ? 17.312 -2.207 -1.719 1.00 85.06 189 ARG A O 1
ATOM 1456 N N . GLU A 1 190 ? 15.458 -2.977 -0.695 1.00 79.25 190 GLU A N 1
ATOM 1457 C CA . GLU A 1 190 ? 15.951 -4.341 -0.472 1.00 79.25 190 GLU A CA 1
ATOM 1458 C C . GLU A 1 190 ? 16.203 -5.069 -1.791 1.00 79.25 190 GLU A C 1
ATOM 1460 O O . GLU A 1 190 ? 17.258 -5.677 -1.949 1.00 79.25 190 GLU A O 1
ATOM 1465 N N . GLU A 1 191 ? 15.317 -4.912 -2.774 1.00 73.25 191 GLU A N 1
ATOM 1466 C CA . GLU A 1 191 ? 15.528 -5.450 -4.121 1.00 73.25 191 GLU A CA 1
ATOM 1467 C C . GLU A 1 191 ? 16.759 -4.841 -4.809 1.00 73.25 191 GLU A C 1
ATOM 1469 O O . GLU A 1 191 ? 17.572 -5.543 -5.409 1.00 73.25 191 GLU A O 1
ATOM 1474 N N . SER A 1 192 ? 16.946 -3.526 -4.671 1.00 71.69 192 SER A N 1
ATOM 1475 C CA . SER A 1 192 ? 18.076 -2.820 -5.287 1.00 71.69 192 SER A CA 1
ATOM 1476 C C . SER A 1 192 ? 19.441 -3.243 -4.726 1.00 71.69 192 SER A C 1
ATOM 1478 O O . SER A 1 192 ? 20.462 -2.961 -5.350 1.00 71.69 192 SER A O 1
ATOM 1480 N N . ARG A 1 193 ? 19.483 -3.898 -3.556 1.00 69.50 193 ARG A N 1
ATOM 1481 C CA . ARG A 1 193 ? 20.730 -4.375 -2.936 1.00 69.50 193 ARG A CA 1
ATOM 1482 C C . ARG A 1 193 ? 21.277 -5.656 -3.566 1.00 69.50 193 ARG A C 1
ATOM 1484 O O . ARG A 1 193 ? 22.423 -5.983 -3.293 1.00 69.50 193 ARG A O 1
ATOM 1491 N N . GLY A 1 194 ? 20.506 -6.350 -4.407 1.00 64.62 194 GLY A N 1
ATOM 1492 C CA . GLY A 1 194 ? 20.994 -7.509 -5.166 1.00 64.62 194 GLY A CA 1
ATOM 1493 C C . GLY A 1 194 ? 21.357 -8.740 -4.325 1.00 64.62 194 GLY A C 1
ATOM 1494 O O . GLY A 1 194 ? 21.891 -9.698 -4.869 1.00 64.62 194 GLY A O 1
ATOM 1495 N N . ASP A 1 195 ? 21.039 -8.742 -3.030 1.00 65.31 195 ASP A N 1
ATOM 1496 C CA . ASP A 1 195 ? 21.404 -9.788 -2.059 1.00 65.31 195 ASP A CA 1
ATOM 1497 C C . ASP A 1 195 ? 20.458 -11.009 -2.098 1.00 65.31 195 ASP A C 1
ATOM 1499 O O . ASP A 1 195 ? 20.195 -11.666 -1.099 1.00 65.31 195 ASP A O 1
ATOM 1503 N N . GLY A 1 196 ? 19.817 -11.264 -3.243 1.00 60.31 196 GLY A N 1
ATOM 1504 C CA . GLY A 1 196 ? 18.797 -12.315 -3.370 1.00 60.31 196 GLY A CA 1
ATOM 1505 C C . GLY A 1 196 ? 17.495 -12.058 -2.590 1.00 60.31 196 GLY A C 1
ATOM 1506 O O . GLY A 1 196 ? 16.605 -12.908 -2.602 1.00 60.31 196 GLY A O 1
ATOM 1507 N N . SER A 1 197 ? 17.350 -10.896 -1.944 1.00 62.19 197 SER A N 1
ATOM 1508 C CA . SER A 1 197 ? 16.129 -10.474 -1.252 1.00 62.19 197 SER A CA 1
ATOM 1509 C C . SER A 1 197 ? 14.927 -10.500 -2.198 1.00 62.19 197 SER A C 1
ATOM 1511 O O . SER A 1 197 ? 14.915 -9.822 -3.228 1.00 62.19 197 SER A O 1
ATOM 1513 N N . VAL A 1 198 ? 13.897 -11.269 -1.840 1.00 65.88 198 VAL A N 1
ATOM 1514 C CA . VAL A 1 198 ? 12.677 -11.405 -2.643 1.00 65.88 198 VAL A CA 1
ATOM 1515 C C . VAL A 1 198 ? 11.917 -10.080 -2.636 1.00 65.88 198 VAL A C 1
ATOM 1517 O O . VAL A 1 198 ? 11.402 -9.650 -1.604 1.00 65.88 198 VAL A O 1
ATOM 1520 N N . HIS A 1 199 ? 11.822 -9.443 -3.803 1.00 80.75 199 HIS A N 1
ATOM 1521 C CA . HIS A 1 199 ? 10.949 -8.295 -4.011 1.00 80.75 199 HIS A CA 1
ATOM 1522 C C . HIS A 1 199 ? 9.511 -8.625 -3.588 1.00 80.75 199 HIS A C 1
ATOM 1524 O O . HIS A 1 199 ? 8.942 -9.636 -4.007 1.00 80.75 199 HIS A O 1
ATOM 1530 N N . MET A 1 200 ? 8.898 -7.742 -2.798 1.00 89.12 200 MET A N 1
ATOM 1531 C CA . MET A 1 200 ? 7.536 -7.941 -2.314 1.00 89.12 200 MET A CA 1
ATOM 1532 C C . MET A 1 200 ? 6.502 -7.683 -3.428 1.00 89.12 200 MET A C 1
ATOM 1534 O O . MET A 1 200 ? 6.332 -6.527 -3.822 1.00 89.12 200 MET A O 1
ATOM 1538 N N . PRO A 1 201 ? 5.755 -8.695 -3.917 1.00 92.81 201 PRO A N 1
ATOM 1539 C CA . PRO A 1 201 ? 4.842 -8.529 -5.054 1.00 92.81 201 PRO A CA 1
ATOM 1540 C C . PRO A 1 201 ? 3.711 -7.527 -4.785 1.00 92.81 201 PRO A C 1
ATOM 1542 O O . PRO A 1 201 ? 3.241 -7.429 -3.651 1.00 92.81 201 PRO A O 1
ATOM 1545 N N . LEU A 1 202 ? 3.193 -6.855 -5.824 1.00 94.81 202 LEU A N 1
ATOM 1546 C CA . LEU A 1 202 ? 2.111 -5.857 -5.720 1.00 94.81 202 LEU A CA 1
ATOM 1547 C C . LEU A 1 202 ? 0.936 -6.336 -4.868 1.00 94.81 202 LEU A C 1
ATOM 1549 O O . LEU A 1 202 ? 0.464 -5.608 -3.996 1.00 94.81 202 LEU A O 1
ATOM 1553 N N . LEU A 1 203 ? 0.473 -7.567 -5.100 1.00 95.44 203 LEU A N 1
ATOM 1554 C CA . LEU A 1 203 ? -0.647 -8.136 -4.357 1.00 95.44 203 LEU A CA 1
ATOM 1555 C C . LEU A 1 203 ? -0.331 -8.269 -2.862 1.00 95.44 203 LEU A C 1
ATOM 1557 O O . LEU A 1 203 ? -1.190 -7.966 -2.040 1.00 95.44 203 LEU A O 1
ATOM 1561 N N . ALA A 1 204 ? 0.899 -8.646 -2.505 1.00 95.50 204 ALA A N 1
ATOM 1562 C CA . ALA A 1 204 ? 1.338 -8.700 -1.115 1.00 95.50 204 ALA A CA 1
ATOM 1563 C C . ALA A 1 204 ? 1.414 -7.296 -0.496 1.00 95.50 204 ALA A C 1
ATOM 1565 O O . ALA A 1 204 ? 0.986 -7.119 0.640 1.00 95.50 204 ALA A O 1
ATOM 1566 N N . GLN A 1 205 ? 1.871 -6.283 -1.245 1.00 95.69 205 GLN A N 1
ATOM 1567 C CA . GLN A 1 205 ? 1.868 -4.888 -0.777 1.00 95.69 205 GLN A CA 1
ATOM 1568 C C . GLN A 1 205 ? 0.440 -4.379 -0.525 1.00 95.69 205 GLN A C 1
ATOM 1570 O O . GLN A 1 205 ? 0.173 -3.739 0.489 1.00 95.69 205 GLN A O 1
ATOM 1575 N N . ILE A 1 206 ? -0.508 -4.698 -1.408 1.00 95.69 206 ILE A N 1
ATOM 1576 C CA . ILE A 1 206 ? -1.920 -4.326 -1.231 1.00 95.69 206 ILE A CA 1
ATOM 1577 C C . ILE A 1 206 ? -2.551 -5.096 -0.067 1.00 95.69 206 ILE A C 1
ATOM 1579 O O . ILE A 1 206 ? -3.289 -4.519 0.729 1.00 95.69 206 ILE A O 1
ATOM 1583 N N . ASN A 1 207 ? -2.241 -6.384 0.071 1.00 95.44 207 ASN A N 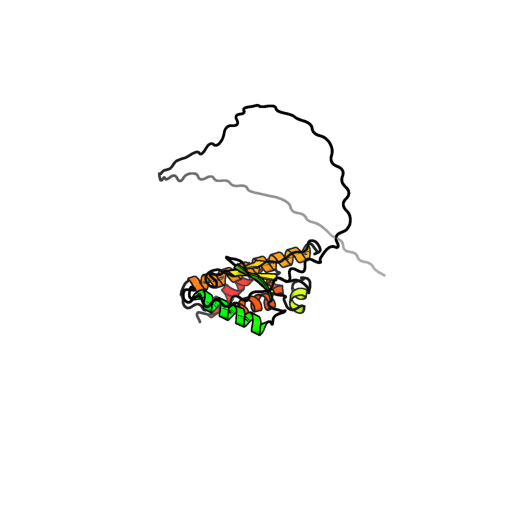1
ATOM 1584 C CA . ASN A 1 207 ? -2.711 -7.182 1.195 1.00 95.44 207 ASN A CA 1
ATOM 1585 C C . ASN A 1 207 ? -2.153 -6.657 2.525 1.00 95.44 207 ASN A C 1
ATOM 1587 O O . ASN A 1 207 ? -2.892 -6.554 3.498 1.00 95.44 207 ASN A O 1
ATOM 1591 N N . TYR A 1 208 ? -0.887 -6.237 2.551 1.00 95.94 208 TYR A N 1
ATOM 1592 C CA . TYR A 1 208 ? -0.286 -5.568 3.701 1.00 95.94 208 TYR A CA 1
ATOM 1593 C C . TYR A 1 208 ? -1.055 -4.296 4.074 1.00 95.94 208 TYR A C 1
ATOM 1595 O O . TYR A 1 208 ? -1.396 -4.121 5.239 1.00 95.94 208 TYR A O 1
ATOM 1603 N N . LEU A 1 209 ? -1.405 -3.447 3.097 1.00 95.56 209 LEU A N 1
ATOM 1604 C CA . LEU A 1 209 ? -2.252 -2.275 3.348 1.00 95.56 209 LEU A CA 1
ATOM 1605 C C . LEU A 1 209 ? -3.588 -2.667 3.988 1.00 95.56 209 LEU A C 1
ATOM 1607 O O . LEU A 1 209 ? -4.021 -2.004 4.922 1.00 95.56 209 LEU A O 1
ATOM 1611 N N . ALA A 1 210 ? -4.243 -3.715 3.483 1.00 93.56 210 ALA A N 1
ATOM 1612 C CA . ALA A 1 210 ? -5.539 -4.154 3.986 1.00 93.56 210 ALA A CA 1
ATOM 1613 C C . ALA A 1 210 ? -5.449 -4.739 5.403 1.00 93.56 210 ALA A C 1
ATOM 1615 O O . ALA A 1 210 ? -6.285 -4.425 6.241 1.00 93.56 210 ALA A O 1
ATOM 1616 N N . GLN A 1 211 ? -4.446 -5.576 5.672 1.00 94.56 211 GLN A N 1
ATOM 1617 C CA . GLN A 1 211 ? -4.293 -6.277 6.948 1.00 94.56 211 GLN A CA 1
ATOM 1618 C C . GLN A 1 211 ? -3.730 -5.386 8.052 1.00 94.56 211 GLN A C 1
ATOM 1620 O O . GLN A 1 211 ? -4.154 -5.508 9.194 1.00 94.56 211 GLN A O 1
ATOM 1625 N N . LYS A 1 212 ? -2.778 -4.511 7.710 1.00 94.81 212 LYS A N 1
ATOM 1626 C CA . LYS A 1 212 ? -2.068 -3.647 8.660 1.00 94.81 212 LYS A CA 1
ATOM 1627 C C . LYS A 1 212 ? -2.637 -2.237 8.738 1.00 94.81 212 LYS A C 1
ATOM 1629 O O . LYS A 1 212 ? -1.979 -1.330 9.238 1.00 94.81 212 LYS A O 1
ATOM 1634 N N . MET A 1 213 ? -3.839 -2.017 8.206 1.00 93.88 213 MET A N 1
ATOM 1635 C CA . MET A 1 213 ? -4.447 -0.689 8.158 1.00 93.88 213 MET A CA 1
ATOM 1636 C C . MET A 1 213 ? -4.553 -0.022 9.542 1.00 93.88 213 MET A C 1
ATOM 1638 O O . MET A 1 213 ? -4.161 1.144 9.644 1.00 93.88 213 MET A O 1
ATOM 1642 N N . PRO A 1 214 ? -5.005 -0.716 10.608 1.00 94.00 214 PRO A N 1
ATOM 1643 C CA . PRO A 1 214 ? -5.103 -0.117 11.939 1.00 94.00 214 PRO A CA 1
ATOM 1644 C C . PRO A 1 214 ? -3.738 0.262 12.518 1.00 94.00 214 PRO A C 1
ATOM 1646 O O . PRO A 1 214 ? -3.584 1.338 13.092 1.00 94.00 214 PRO A O 1
ATOM 1649 N N . GLU A 1 215 ? -2.715 -0.574 12.329 1.00 95.19 215 GLU A N 1
ATOM 1650 C CA . GLU A 1 215 ? -1.352 -0.274 12.772 1.00 95.19 215 GLU A CA 1
ATOM 1651 C C . GLU A 1 215 ? -0.752 0.888 11.973 1.00 95.19 215 GLU A C 1
ATOM 1653 O O . GLU A 1 215 ? -0.117 1.778 12.538 1.00 95.19 215 GLU A O 1
ATOM 1658 N N . LEU A 1 216 ? -1.002 0.931 10.663 1.00 95.12 216 LEU A N 1
ATOM 1659 C CA . LEU A 1 216 ? -0.562 2.013 9.786 1.00 95.12 216 LEU A CA 1
ATOM 1660 C C . LEU A 1 216 ? -1.221 3.355 10.130 1.00 95.12 216 LEU A C 1
ATOM 1662 O O . LEU A 1 216 ? -0.630 4.395 9.840 1.00 95.12 216 LEU A O 1
ATOM 1666 N N . ALA A 1 217 ? -2.393 3.367 10.766 1.00 94.25 217 ALA A N 1
ATOM 1667 C CA . ALA A 1 217 ? -3.034 4.590 11.248 1.00 94.25 217 ALA A CA 1
ATOM 1668 C C . ALA A 1 217 ? -2.344 5.191 12.487 1.00 94.25 217 ALA A C 1
ATOM 1670 O O . ALA A 1 217 ? -2.555 6.362 1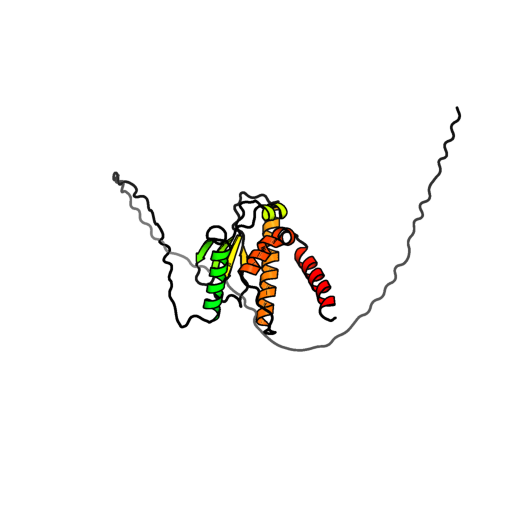2.804 1.00 94.25 217 ALA A O 1
ATOM 1671 N N . GLN A 1 218 ? -1.477 4.437 13.170 1.00 93.88 218 GLN A N 1
ATOM 1672 C CA . GLN A 1 218 ? -0.801 4.903 14.377 1.00 93.88 218 GLN A CA 1
ATOM 1673 C C . GLN A 1 218 ? 0.353 5.864 14.058 1.00 93.88 218 GLN A C 1
ATOM 1675 O O . GLN A 1 218 ? 1.198 5.624 13.189 1.00 93.88 218 GLN A O 1
ATOM 1680 N N . GLN A 1 219 ? 0.465 6.944 14.834 1.00 90.69 219 GLN A N 1
ATOM 1681 C CA . GLN A 1 219 ? 1.551 7.919 14.672 1.00 90.69 219 GLN A CA 1
ATOM 1682 C C . GLN A 1 219 ? 2.935 7.321 14.989 1.00 90.69 219 GLN A C 1
ATOM 1684 O O . GLN A 1 219 ? 3.924 7.696 14.359 1.00 90.69 219 GLN A O 1
ATOM 1689 N N . GLY A 1 220 ? 2.997 6.371 15.931 1.00 89.69 220 GLY A N 1
ATOM 1690 C CA . GLY A 1 220 ? 4.221 5.695 16.380 1.00 89.69 220 GLY A CA 1
ATOM 1691 C C . GLY A 1 220 ? 4.657 4.493 15.535 1.00 89.69 220 GLY A C 1
ATOM 1692 O O . GLY A 1 220 ? 5.660 3.859 15.867 1.00 89.69 220 GLY A O 1
ATOM 1693 N N . PHE A 1 221 ? 3.943 4.189 14.447 1.00 91.69 221 PHE A N 1
ATOM 1694 C CA . PHE A 1 221 ? 4.173 2.999 13.626 1.00 91.69 221 PHE A CA 1
ATOM 1695 C C . PHE A 1 221 ? 5.641 2.790 13.200 1.00 91.69 221 PHE A C 1
ATOM 1697 O O . PHE A 1 221 ? 6.142 1.684 13.394 1.00 91.69 221 PHE A O 1
ATOM 1704 N N . PRO A 1 222 ? 6.392 3.799 12.697 1.00 88.31 222 PRO A N 1
ATOM 1705 C CA . PRO A 1 222 ? 7.774 3.569 12.267 1.00 88.31 222 PRO A CA 1
ATOM 1706 C C . PRO A 1 222 ? 8.685 3.081 13.399 1.00 88.31 222 PRO A C 1
ATOM 1708 O O . PRO A 1 222 ? 9.550 2.238 13.181 1.00 88.31 222 PRO A O 1
ATOM 1711 N N . ARG A 1 223 ? 8.475 3.590 14.620 1.00 90.00 223 ARG A N 1
ATOM 1712 C CA . ARG A 1 223 ? 9.238 3.172 15.800 1.00 90.00 223 ARG A CA 1
ATOM 1713 C C . ARG A 1 223 ? 8.854 1.757 16.223 1.00 90.00 223 ARG A C 1
ATOM 1715 O O . ARG A 1 223 ? 9.743 0.963 16.503 1.00 90.00 223 ARG A O 1
ATOM 1722 N N . ALA A 1 224 ? 7.558 1.445 16.250 1.00 90.25 224 ALA A N 1
ATOM 1723 C CA . ALA A 1 224 ? 7.071 0.107 16.580 1.00 90.25 224 ALA A CA 1
ATOM 1724 C C . ALA A 1 224 ? 7.593 -0.941 15.584 1.00 90.25 224 ALA A C 1
ATOM 1726 O O . ALA A 1 224 ? 8.140 -1.956 15.997 1.00 90.25 224 ALA A O 1
ATOM 1727 N N . SER A 1 225 ? 7.532 -0.641 14.284 1.00 88.50 225 SER A N 1
ATOM 1728 C CA . SER A 1 225 ? 8.047 -1.513 13.225 1.00 88.50 225 SER A CA 1
ATOM 1729 C C . SER A 1 225 ? 9.566 -1.712 13.315 1.00 88.50 225 SER A C 1
ATOM 1731 O O . SER A 1 225 ? 10.047 -2.825 13.122 1.00 88.50 225 SER A O 1
ATOM 1733 N N . ALA A 1 226 ? 10.332 -0.672 13.666 1.00 88.50 226 ALA A N 1
ATOM 1734 C CA . ALA A 1 226 ? 11.773 -0.801 13.887 1.00 88.50 226 ALA A CA 1
ATOM 1735 C C . ALA A 1 226 ? 12.106 -1.676 15.108 1.00 88.50 226 ALA A C 1
ATOM 1737 O O . ALA A 1 226 ? 13.025 -2.491 15.042 1.00 88.50 226 ALA A O 1
ATOM 1738 N N . LEU A 1 227 ? 11.351 -1.534 16.204 1.00 91.38 227 LEU A N 1
ATOM 1739 C CA . LEU A 1 227 ? 11.502 -2.381 17.390 1.00 91.38 227 LEU A CA 1
ATOM 1740 C C . LEU A 1 227 ? 11.174 -3.842 17.070 1.00 91.38 227 LEU A C 1
ATOM 1742 O O . LEU A 1 227 ? 11.961 -4.723 17.401 1.00 91.38 227 LEU A O 1
ATOM 1746 N N . GLU A 1 228 ? 10.072 -4.088 16.365 1.00 89.25 228 GLU A N 1
ATOM 1747 C CA . GLU A 1 228 ? 9.675 -5.422 15.909 1.00 89.25 228 GLU A CA 1
ATOM 1748 C C . GLU A 1 228 ? 10.754 -6.056 15.016 1.00 89.25 228 GLU A C 1
ATOM 1750 O O . GLU A 1 228 ? 11.182 -7.184 15.257 1.00 89.25 228 GLU A O 1
ATOM 1755 N N . ALA A 1 229 ? 11.272 -5.310 14.036 1.00 87.25 229 ALA A N 1
ATOM 1756 C CA . ALA A 1 229 ? 12.355 -5.783 13.178 1.00 87.25 229 ALA A CA 1
ATOM 1757 C C . ALA A 1 229 ? 13.627 -6.104 13.979 1.00 87.25 229 ALA A C 1
ATOM 1759 O O . ALA A 1 229 ? 14.263 -7.128 13.734 1.00 87.25 229 ALA A O 1
ATOM 1760 N N . SER A 1 230 ? 13.983 -5.259 14.955 1.00 90.06 230 SER A N 1
ATOM 1761 C CA . SER A 1 230 ? 15.144 -5.491 15.821 1.00 90.06 230 SER A CA 1
ATOM 1762 C C . SER A 1 230 ? 14.975 -6.722 16.710 1.00 90.06 230 SER A C 1
ATOM 1764 O O . SER A 1 230 ? 15.930 -7.473 16.882 1.00 90.06 230 SER A O 1
ATOM 1766 N N . PHE A 1 231 ? 13.761 -6.967 17.209 1.00 92.50 231 PHE A N 1
ATOM 1767 C CA . PHE A 1 231 ? 13.434 -8.146 18.000 1.00 92.50 231 PHE A CA 1
ATOM 1768 C C . PHE A 1 231 ? 13.603 -9.419 17.168 1.00 92.50 231 PHE A C 1
ATOM 1770 O O . PHE A 1 231 ? 14.349 -10.308 17.561 1.00 92.50 231 PHE A O 1
ATOM 1777 N N . TYR A 1 232 ? 13.009 -9.491 15.973 1.00 88.50 232 TYR A N 1
ATOM 1778 C CA . TYR A 1 232 ? 13.136 -10.683 15.125 1.00 88.50 232 TYR A CA 1
ATOM 1779 C C . TYR A 1 232 ? 14.545 -10.899 14.569 1.00 88.50 232 TYR A C 1
ATOM 1781 O O . TYR A 1 232 ? 14.942 -12.042 14.350 1.00 88.50 232 TYR A O 1
ATOM 1789 N N . ALA A 1 233 ? 15.320 -9.833 14.354 1.00 87.62 233 ALA A N 1
ATOM 1790 C CA . ALA A 1 233 ? 16.707 -9.957 13.913 1.00 87.62 233 ALA A CA 1
ATOM 1791 C C . ALA A 1 233 ? 17.569 -10.746 14.914 1.00 87.62 233 ALA A C 1
ATOM 1793 O O . ALA A 1 233 ? 18.455 -11.479 14.484 1.00 87.62 233 ALA A O 1
ATOM 1794 N N . GLN A 1 234 ? 17.268 -10.666 16.216 1.00 91.62 234 GLN A N 1
ATOM 1795 C CA . GLN A 1 234 ? 17.980 -11.417 17.259 1.00 91.62 234 GLN A CA 1
ATOM 1796 C C . GLN A 1 234 ? 17.814 -12.938 17.121 1.00 91.62 234 GLN A C 1
ATOM 1798 O O . GLN A 1 234 ? 18.685 -13.685 17.551 1.00 91.62 234 GLN A O 1
ATOM 1803 N N . PHE A 1 235 ? 16.731 -13.400 16.490 1.00 90.06 235 PHE A N 1
ATOM 1804 C CA . PHE A 1 235 ? 16.442 -14.826 16.301 1.00 90.06 235 PHE A CA 1
ATOM 1805 C C . PHE A 1 235 ? 16.890 -15.367 14.937 1.00 90.06 235 PHE A C 1
ATOM 1807 O O . PHE A 1 235 ? 16.725 -16.551 14.677 1.00 90.06 235 PHE A O 1
ATOM 1814 N N . ARG A 1 236 ? 17.437 -14.526 14.045 1.00 77.19 236 ARG A N 1
ATOM 1815 C CA . ARG A 1 236 ? 17.943 -14.965 12.727 1.00 77.19 236 ARG A CA 1
ATOM 1816 C C . ARG A 1 236 ? 19.379 -15.487 12.763 1.00 77.19 236 ARG A C 1
ATOM 1818 O O . ARG A 1 236 ? 19.836 -16.048 11.775 1.00 77.19 236 ARG A O 1
ATOM 1825 N N . THR A 1 237 ? 20.094 -15.248 13.857 1.00 61.53 237 THR A N 1
ATOM 1826 C CA . THR A 1 237 ? 21.506 -15.621 14.043 1.00 61.53 237 THR A CA 1
ATOM 1827 C C . THR A 1 237 ? 21.701 -16.810 14.989 1.00 61.53 237 THR A C 1
ATOM 1829 O O . THR A 1 237 ? 22.831 -17.060 15.399 1.00 61.53 237 THR A O 1
ATOM 1832 N N . ALA A 1 238 ? 20.621 -17.507 15.353 1.00 49.22 238 ALA A N 1
ATOM 1833 C CA . ALA A 1 238 ? 20.643 -18.773 16.087 1.00 49.22 238 ALA A CA 1
ATOM 1834 C C . ALA A 1 238 ? 20.343 -19.925 15.122 1.00 49.22 238 ALA A C 1
ATOM 1836 O O . ALA A 1 238 ? 20.978 -20.989 15.279 1.00 49.22 238 ALA A O 1
#

Radius of gyration: 32.98 Å; chains: 1; bounding box: 76×74×107 Å

Organism: Maudiozyma humilis (NCBI:txid51915)

Sequence (238 aa):
MTESRERSSTRESSTANRQRSSTASDASSSSTGSGSRRRTGRTRRSRAGKQGGKSGERGNREREGAPKAPNASRKEVRVYGGSDESAPPHSAERQRQIEQCRRALGQEGFRLFRNGRYVTTYAVQPPRAQARLAGVDDGTKFAVNIPHDYPRAALKLSSNRSNAQGASDNEQLNCIVRNFNAAARSWAREESRGDGSVHMPLLAQINYLAQKMPELAQQGFPRASALEASFYAQFRTA

pLDDT: mean 72.53, std 21.7, range [32.91, 97.06]

Secondary structure (DSSP, 8-state):
------------------------------------------------------------------------------------TTS-HHHHHHHHHHHHHHHHHHHHHEEEEEE-SSEEEEEE---HHHHHHTT--TT--EEEEEETTTTTSPPEEEE---TTS-HHHHHHHHHHHHHHHHHHHHHHHHHHT-SS-----HHHHHHHHHHSHHHHT-TTHHHHHHHHHHHHHTTS--

Foldseek 3Di:
DDDDDDDDDDDDDDDDDDDDDDDDDDDDDDDDDDDDDDDDDDDDDDDDDDDDDDDDDDDDDDDDDDDDDPPPPPPPPPPPPDPPVPQPPQQVVLVVLLVVCCVVLPCVQWPFDDDDPFWTWTKHQACQVLCVLLVADNPWIWIWIHTSPPPLDFIAIDTPDDPPDDPLNVLLRVLLRVQLSVVSVVLSVQVVVVPPPDRQGPNNSVVCSRVCSNLSSDPCNVVVVVVVVVVVVVVVVD